Protein AF-0000000084918884 (afdb_homodimer)

pLDDT: mean 97.06, std 6.26, range [38.66, 98.94]

Structure (mmCIF, N/CA/C/O backbone):
data_AF-0000000084918884-model_v1
#
loop_
_entity.id
_entity.type
_entity.pdbx_description
1 polymer 'Carboxymuconolactone decarboxylase'
#
loop_
_atom_site.group_PDB
_atom_site.id
_atom_site.type_symbol
_atom_site.label_atom_id
_atom_site.label_alt_id
_atom_site.label_comp_id
_atom_site.label_asym_id
_atom_site.label_entity_id
_atom_site.label_seq_id
_atom_site.pdbx_PDB_ins_code
_atom_site.Cartn_x
_atom_site.Cartn_y
_atom_site.Cartn_z
_atom_site.occupancy
_atom_site.B_iso_or_equiv
_atom_site.auth_seq_id
_atom_site.auth_comp_id
_atom_site.auth_asym_id
_atom_site.auth_atom_id
_atom_site.pdbx_PDB_model_num
ATOM 1 N N . MET A 1 1 ? -25.844 -4.863 -2.672 1 38.66 1 MET A N 1
ATOM 2 C CA . MET A 1 1 ? -25.203 -4.273 -1.497 1 38.66 1 MET A CA 1
ATOM 3 C C . MET A 1 1 ? -23.875 -4.957 -1.188 1 38.66 1 MET A C 1
ATOM 5 O O . MET A 1 1 ? -23.859 -6.137 -0.834 1 38.66 1 MET A O 1
ATOM 9 N N . THR A 1 2 ? -22.828 -4.91 -1.996 1 52.25 2 THR A N 1
ATOM 10 C CA . THR A 1 2 ? -21.453 -5.402 -1.916 1 52.25 2 THR A CA 1
ATOM 11 C C . THR A 1 2 ? -20.812 -4.992 -0.597 1 52.25 2 THR A C 1
ATOM 13 O O . THR A 1 2 ? -19.594 -4.766 -0.537 1 52.25 2 THR A O 1
ATOM 16 N N . THR A 1 3 ? -21.609 -4.578 0.521 1 65.12 3 THR A N 1
ATOM 17 C CA . THR A 1 3 ? -21.031 -3.775 1.59 1 65.12 3 THR A CA 1
ATOM 18 C C . THR A 1 3 ? -20.188 -4.645 2.525 1 65.12 3 THR A C 1
ATOM 20 O O . THR A 1 3 ? -20.625 -5.727 2.93 1 65.12 3 THR A O 1
ATOM 23 N N . LEU A 1 4 ? -18.812 -4.496 2.4 1 89.88 4 LEU A N 1
ATOM 24 C CA . LEU A 1 4 ? -17.969 -5.035 3.463 1 89.88 4 LEU A CA 1
ATOM 25 C C . LEU A 1 4 ? -18.562 -4.719 4.836 1 89.88 4 LEU A C 1
ATOM 27 O O . LEU A 1 4 ? -19.016 -3.596 5.082 1 89.88 4 LEU A O 1
ATOM 31 N N . LYS A 1 5 ? -18.75 -5.746 5.617 1 93.31 5 LYS A N 1
ATOM 32 C CA . LYS A 1 5 ? -19.328 -5.598 6.949 1 93.31 5 LYS A CA 1
ATOM 33 C C . LYS A 1 5 ? -18.453 -4.723 7.84 1 93.31 5 LYS A C 1
ATOM 35 O O . LYS A 1 5 ? -17.219 -4.852 7.832 1 93.31 5 LYS A O 1
ATOM 40 N N . VAL A 1 6 ? -19.062 -3.836 8.586 1 96.31 6 VAL A N 1
ATOM 41 C CA . VAL A 1 6 ? -18.375 -3.1 9.641 1 96.31 6 VAL A CA 1
ATOM 42 C C . VAL A 1 6 ? -18.516 -3.834 10.969 1 96.31 6 VAL A C 1
ATOM 44 O O . VAL A 1 6 ? -19.562 -3.76 11.617 1 96.31 6 VAL A O 1
ATOM 47 N N . HIS A 1 7 ? -17.531 -4.426 11.461 1 97.38 7 HIS A N 1
ATOM 48 C CA . HIS A 1 7 ? -17.562 -5.25 12.664 1 97.38 7 HIS A CA 1
ATOM 49 C C . HIS A 1 7 ? -17.359 -4.406 13.922 1 97.38 7 HIS A C 1
ATOM 51 O O . HIS A 1 7 ? -16.734 -3.342 13.859 1 97.38 7 HIS A O 1
ATOM 57 N N . ASN A 1 8 ? -17.953 -4.855 14.969 1 96.81 8 ASN A N 1
ATOM 58 C CA . ASN A 1 8 ? -17.516 -4.523 16.312 1 96.81 8 ASN A CA 1
ATOM 59 C C . ASN A 1 8 ? -16.781 -5.691 16.969 1 96.81 8 ASN A C 1
ATOM 61 O O . ASN A 1 8 ? -16.5 -6.699 16.328 1 96.81 8 ASN A O 1
ATOM 65 N N . ILE A 1 9 ? -16.453 -5.527 18.266 1 97.56 9 ILE A N 1
ATOM 66 C CA . ILE A 1 9 ? -15.664 -6.547 18.938 1 97.56 9 ILE A CA 1
ATOM 67 C C . ILE A 1 9 ? -16.438 -7.859 18.984 1 97.56 9 ILE A C 1
ATOM 69 O O . ILE A 1 9 ? -15.867 -8.938 18.781 1 97.56 9 ILE A O 1
ATOM 73 N N . GLU A 1 10 ? -17.719 -7.859 19.172 1 97.38 10 GLU A N 1
ATOM 74 C CA . GLU A 1 10 ? -18.547 -9.047 19.312 1 97.38 10 GLU A CA 1
ATOM 75 C C . GLU A 1 10 ? -18.703 -9.773 17.969 1 97.38 10 GLU A C 1
ATOM 77 O O . GLU A 1 10 ? -18.703 -11.008 17.922 1 97.38 10 GLU A O 1
ATOM 82 N N . SER A 1 11 ? -18.75 -9.039 16.906 1 97.38 11 SER A N 1
ATOM 83 C CA . SER A 1 11 ? -19.062 -9.625 15.609 1 97.38 11 SER A CA 1
ATOM 84 C C . SER A 1 11 ? -17.797 -9.977 14.844 1 97.38 11 SER A C 1
ATOM 86 O O . SER A 1 11 ? -17.844 -10.703 13.852 1 97.38 11 SER A O 1
ATOM 88 N N . ALA A 1 12 ? -16.656 -9.438 15.289 1 97.62 12 ALA A N 1
ATOM 89 C CA . ALA A 1 12 ? -15.398 -9.641 14.562 1 97.62 12 ALA A CA 1
ATOM 90 C C . ALA A 1 12 ? -14.914 -11.078 14.703 1 97.62 12 ALA A C 1
ATOM 92 O O . ALA A 1 12 ? -15.188 -11.742 15.711 1 97.62 12 ALA A O 1
ATOM 93 N N . PRO A 1 13 ? -14.234 -11.609 13.672 1 97.31 13 PRO A N 1
ATOM 94 C CA . PRO A 1 13 ? -13.539 -12.891 13.852 1 97.31 13 PRO A CA 1
ATOM 95 C C . PRO A 1 13 ? -12.617 -12.891 15.07 1 97.31 13 PRO A C 1
ATOM 97 O O . PRO A 1 13 ? -12.039 -11.859 15.414 1 97.31 13 PRO A O 1
ATOM 100 N N . GLU A 1 14 ? -12.414 -14.031 15.641 1 98.06 14 GLU A N 1
ATOM 101 C CA . GLU A 1 14 ? -11.68 -14.188 16.891 1 98.06 14 GLU A CA 1
ATOM 102 C C . GLU A 1 14 ? -10.289 -13.57 16.797 1 98.06 14 GLU A C 1
ATOM 104 O O . GLU A 1 14 ? -9.844 -12.883 17.719 1 98.06 14 GLU A O 1
ATOM 109 N N . ALA A 1 15 ? -9.633 -13.742 15.711 1 98.12 15 ALA A N 1
ATOM 110 C CA . ALA A 1 15 ? -8.25 -13.305 15.562 1 98.12 15 ALA A CA 1
ATOM 111 C C . ALA A 1 15 ? -8.164 -11.789 15.414 1 98.12 15 ALA A C 1
ATOM 113 O O . ALA A 1 15 ? -7.098 -11.203 15.617 1 98.12 15 ALA A O 1
ATOM 114 N N . ALA A 1 16 ? -9.258 -11.109 15.078 1 98.31 16 ALA A N 1
ATOM 115 C CA . ALA A 1 16 ? -9.273 -9.664 14.891 1 98.31 16 ALA A CA 1
ATOM 116 C C . ALA A 1 16 ? -9.617 -8.945 16.188 1 98.31 16 ALA A C 1
ATOM 118 O O . ALA A 1 16 ? -9.414 -7.734 16.312 1 98.31 16 ALA A O 1
ATOM 119 N N . LYS A 1 17 ? -10.203 -9.664 17.141 1 98.5 17 LYS A N 1
ATOM 120 C CA . LYS A 1 17 ? -10.742 -9.047 18.344 1 98.5 17 LYS A CA 1
ATOM 121 C C . LYS A 1 17 ? -9.664 -8.305 19.109 1 98.5 17 LYS A C 1
ATOM 123 O O . LYS A 1 17 ? -9.852 -7.145 19.5 1 98.5 17 LYS A O 1
ATOM 128 N N . PRO A 1 18 ? -8.453 -8.938 19.359 1 98.69 18 PRO A N 1
ATOM 129 C CA . PRO A 1 18 ? -7.422 -8.188 20.094 1 98.69 18 PRO A CA 1
ATOM 130 C C . PRO A 1 18 ? -6.984 -6.93 19.344 1 98.69 18 PRO A C 1
ATOM 132 O O . PRO A 1 18 ? -6.625 -5.934 19.984 1 98.69 18 PRO A O 1
ATOM 135 N N . LEU A 1 19 ? -7.02 -6.984 18.031 1 98.69 19 LEU A N 1
ATOM 136 C CA . LEU A 1 19 ? -6.641 -5.828 17.219 1 98.69 19 LEU A CA 1
ATOM 137 C C . LEU A 1 19 ? -7.676 -4.711 17.359 1 98.69 19 LEU A C 1
ATOM 139 O O . LEU A 1 19 ? -7.316 -3.533 17.438 1 98.69 19 LEU A O 1
ATOM 143 N N . LEU A 1 20 ? -8.961 -5.078 17.328 1 98.62 20 LEU A N 1
ATOM 144 C CA . LEU A 1 20 ? -10.016 -4.09 17.531 1 98.62 20 LEU A CA 1
ATOM 145 C C . LEU A 1 20 ? -9.961 -3.514 18.953 1 98.62 20 LEU A C 1
ATOM 147 O O . LEU A 1 20 ? -10.242 -2.33 19.156 1 98.62 20 LEU A O 1
ATOM 151 N N . GLU A 1 21 ? -9.617 -4.352 19.938 1 98.56 21 GLU A N 1
ATOM 152 C CA . GLU A 1 21 ? -9.453 -3.865 21.312 1 98.56 21 GLU A CA 1
ATOM 153 C C . GLU A 1 21 ? -8.328 -2.838 21.391 1 98.56 21 GLU A C 1
ATOM 155 O O . GLU A 1 21 ? -8.453 -1.838 22.109 1 98.56 21 GLU A O 1
ATOM 160 N N . LYS A 1 22 ? -7.262 -3.141 20.688 1 98.06 22 LYS A N 1
ATOM 161 C CA . LYS A 1 22 ? -6.164 -2.182 20.609 1 98.06 22 LYS A CA 1
ATOM 162 C C . LYS A 1 22 ? -6.641 -0.854 20.031 1 98.06 22 LYS A C 1
ATOM 164 O O . LYS A 1 22 ? -6.254 0.215 20.5 1 98.06 22 LYS A O 1
ATOM 169 N N . SER A 1 23 ? -7.461 -0.921 18.984 1 97.5 23 SER A N 1
ATOM 170 C CA . SER A 1 23 ? -8.023 0.275 18.359 1 97.5 23 SER A CA 1
ATOM 171 C C . SER A 1 23 ? -8.875 1.062 19.344 1 97.5 23 SER A C 1
ATOM 173 O O . SER A 1 23 ? -8.75 2.287 19.438 1 97.5 23 SER A O 1
ATOM 175 N N . LYS A 1 24 ? -9.758 0.347 20.031 1 97.56 24 LYS A N 1
ATOM 176 C CA . LYS A 1 24 ? -10.641 0.982 21.016 1 97.56 24 LYS A CA 1
ATOM 177 C C . LYS A 1 24 ? -9.844 1.676 22.109 1 97.56 24 LYS A C 1
ATOM 179 O O . LYS A 1 24 ? -10.18 2.787 22.516 1 97.56 24 LYS A O 1
ATOM 184 N N . LYS A 1 25 ? -8.805 1.058 22.609 1 97.44 25 LYS A N 1
ATOM 185 C CA . LYS A 1 25 ? -7.953 1.624 23.641 1 97.44 25 LYS A CA 1
ATOM 186 C C . LYS A 1 25 ? -7.227 2.871 23.141 1 97.44 25 LYS A C 1
ATOM 188 O O . LYS A 1 25 ? -7.098 3.855 23.875 1 97.44 25 LYS A O 1
ATOM 193 N N . ALA A 1 26 ? -6.801 2.848 21.906 1 95 26 ALA A N 1
ATOM 194 C CA . ALA A 1 26 ? -5.984 3.922 21.344 1 95 26 ALA A CA 1
ATOM 195 C C . ALA A 1 26 ? -6.84 5.137 21 1 95 26 ALA A C 1
ATOM 197 O O . ALA A 1 26 ? -6.398 6.277 21.141 1 95 26 ALA A O 1
ATOM 198 N N . TYR A 1 27 ? -8.07 4.895 20.562 1 94.69 27 TYR A N 1
ATOM 199 C CA . TYR A 1 27 ? -8.828 5.992 19.969 1 94.69 27 TYR A CA 1
ATOM 200 C C . TYR A 1 27 ? -10.094 6.273 20.766 1 94.69 27 TYR A C 1
ATOM 202 O O . TYR A 1 27 ? -10.812 7.234 20.484 1 94.69 27 TYR A O 1
ATOM 210 N N . GLY A 1 28 ? -10.414 5.449 21.719 1 94.62 28 GLY A N 1
ATOM 211 C CA . GLY A 1 28 ? -11.625 5.586 22.516 1 94.62 28 GLY A CA 1
ATOM 212 C C . GLY A 1 28 ? -12.844 4.984 21.844 1 94.62 28 GLY A C 1
ATOM 213 O O . GLY A 1 28 ? -13.93 4.949 22.438 1 94.62 28 GLY A O 1
ATOM 214 N N . MET A 1 29 ? -12.695 4.582 20.625 1 95.56 29 MET A N 1
ATOM 215 C CA . MET A 1 29 ? -13.711 3.916 19.812 1 95.56 29 MET A CA 1
ATOM 216 C C . MET A 1 29 ? -13.07 3.072 18.719 1 95.56 29 MET A C 1
ATOM 218 O O . MET A 1 29 ? -11.867 3.164 18.484 1 95.56 29 MET A O 1
ATOM 222 N N . ILE A 1 30 ? -13.836 2.199 18.109 1 97.69 30 ILE A N 1
ATOM 223 C CA . ILE A 1 30 ? -13.367 1.471 16.938 1 97.69 30 ILE A CA 1
ATOM 224 C C . ILE A 1 30 ? -13.695 2.266 15.672 1 97.69 30 ILE A C 1
ATOM 226 O O . ILE A 1 30 ? -14.859 2.387 15.289 1 97.69 30 ILE A O 1
ATOM 230 N N . PRO A 1 31 ? -12.672 2.814 15.047 1 98.31 31 PRO A N 1
ATOM 231 C CA . PRO A 1 31 ? -12.953 3.477 13.773 1 98.31 31 PRO A CA 1
ATOM 232 C C . PRO A 1 31 ? -13.688 2.57 12.789 1 98.31 31 PRO A C 1
ATOM 234 O O . PRO A 1 31 ? -13.391 1.376 12.703 1 98.31 31 PRO A O 1
ATOM 237 N N . GLY A 1 32 ? -14.641 3.131 12.062 1 97.94 32 GLY A N 1
ATOM 238 C CA . GLY A 1 32 ? -15.383 2.365 11.078 1 97.94 32 GLY A CA 1
ATOM 239 C C . GLY A 1 32 ? -14.492 1.568 10.141 1 97.94 32 GLY A C 1
ATOM 240 O O . GLY A 1 32 ? -14.766 0.398 9.867 1 97.94 32 GLY A O 1
ATOM 241 N N . LEU A 1 33 ? -13.406 2.193 9.672 1 98.44 33 LEU A N 1
ATOM 242 C CA . LEU A 1 33 ? -12.453 1.523 8.789 1 98.44 33 LEU A CA 1
ATOM 243 C C . LEU A 1 33 ? -11.891 0.269 9.453 1 98.44 33 LEU A C 1
ATOM 245 O O . LEU A 1 33 ? -11.789 -0.782 8.812 1 98.44 33 LEU A O 1
ATOM 249 N N . HIS A 1 34 ? -11.477 0.377 10.727 1 98.75 34 HIS A N 1
ATOM 250 C CA . HIS A 1 34 ? -10.938 -0.783 11.43 1 98.75 34 HIS A CA 1
ATOM 251 C C . HIS A 1 34 ? -11.977 -1.896 11.531 1 98.75 34 HIS A C 1
ATOM 253 O O . HIS A 1 34 ? -11.633 -3.078 11.43 1 98.75 34 HIS A O 1
ATOM 259 N N . GLY A 1 35 ? -13.219 -1.503 11.758 1 98.44 35 GLY A N 1
ATOM 260 C CA . GLY A 1 35 ? -14.297 -2.482 11.75 1 98.44 35 GLY A CA 1
ATOM 261 C C . GLY A 1 35 ? -14.422 -3.225 10.438 1 98.44 35 GLY A C 1
ATOM 262 O O . GLY A 1 35 ? -14.648 -4.438 10.422 1 98.44 35 GLY A O 1
ATOM 263 N N . VAL A 1 36 ? -14.289 -2.484 9.312 1 98.38 36 VAL A N 1
ATOM 264 C CA . VAL A 1 36 ? -14.367 -3.105 7.992 1 98.38 36 VAL A CA 1
ATOM 265 C C . VAL A 1 36 ? -13.18 -4.043 7.793 1 98.38 36 VAL A C 1
ATOM 267 O O . VAL A 1 36 ? -13.352 -5.188 7.363 1 98.38 36 VAL A O 1
ATOM 270 N N . LEU A 1 37 ? -11.977 -3.609 8.133 1 98.69 37 LEU A N 1
ATOM 271 C CA . LEU A 1 37 ? -10.75 -4.379 7.926 1 98.69 37 LEU A CA 1
ATOM 272 C C . LEU A 1 37 ? -10.75 -5.645 8.781 1 98.69 37 LEU A C 1
ATOM 274 O O . LEU A 1 37 ? -10.102 -6.629 8.43 1 98.69 37 LEU A O 1
ATOM 278 N N . ALA A 1 38 ? -11.523 -5.668 9.828 1 98.44 38 ALA A N 1
ATOM 279 C CA . ALA A 1 38 ? -11.516 -6.754 10.805 1 98.44 38 ALA A CA 1
ATOM 280 C C . ALA A 1 38 ? -11.977 -8.062 10.172 1 98.44 38 ALA A C 1
ATOM 282 O O . ALA A 1 38 ? -11.742 -9.141 10.727 1 98.44 38 ALA A O 1
ATOM 283 N N . SER A 1 39 ? -12.672 -7.965 9.008 1 97.62 39 SER A N 1
ATOM 284 C CA . SER A 1 39 ? -13.078 -9.188 8.32 1 97.62 39 SER A CA 1
ATOM 285 C C . SER A 1 39 ? -11.867 -10.031 7.938 1 97.62 39 SER A C 1
ATOM 287 O O . SER A 1 39 ? -11.992 -11.234 7.711 1 97.62 39 SER A O 1
ATOM 289 N N . SER A 1 40 ? -10.703 -9.414 7.805 1 98.19 40 SER A N 1
ATOM 290 C CA . SER A 1 40 ? -9.398 -10.062 7.641 1 98.19 40 SER A CA 1
ATOM 291 C C . SER A 1 40 ? -8.406 -9.57 8.688 1 98.19 40 SER A C 1
ATOM 293 O O . SER A 1 40 ? -7.875 -8.461 8.57 1 98.19 40 SER A O 1
ATOM 295 N N . PRO A 1 41 ? -8.133 -10.422 9.703 1 98.5 41 PRO A N 1
ATOM 296 C CA . PRO A 1 41 ? -7.191 -9.977 10.734 1 98.5 41 PRO A CA 1
ATOM 297 C C . PRO A 1 41 ? -5.84 -9.555 10.164 1 98.5 41 PRO A C 1
ATOM 299 O O . PRO A 1 41 ? -5.184 -8.664 10.703 1 98.5 41 PRO A O 1
ATOM 302 N N . GLN A 1 42 ? -5.441 -10.195 9.055 1 98.81 42 GLN A N 1
ATOM 303 C CA . GLN A 1 42 ? -4.141 -9.922 8.453 1 98.81 42 GLN A CA 1
ATOM 304 C C . GLN A 1 42 ? -4.062 -8.484 7.945 1 98.81 42 GLN A C 1
ATOM 306 O O . GLN A 1 42 ? -3.084 -7.781 8.211 1 98.81 42 GLN A O 1
ATOM 311 N N . ILE A 1 43 ? -5.098 -7.977 7.27 1 98.88 43 ILE A N 1
ATOM 312 C CA . ILE A 1 43 ? -5.012 -6.637 6.699 1 98.88 43 ILE A CA 1
ATOM 313 C C . ILE A 1 43 ? -5.223 -5.594 7.797 1 98.88 43 ILE A C 1
ATOM 315 O O . ILE A 1 43 ? -4.633 -4.512 7.758 1 98.88 43 ILE A O 1
ATOM 319 N N . LEU A 1 44 ? -6.059 -5.914 8.828 1 98.88 44 LEU A N 1
ATOM 320 C CA . LEU A 1 44 ? -6.176 -4.996 9.961 1 98.88 44 LEU A CA 1
ATOM 321 C C . LEU A 1 44 ? -4.832 -4.812 10.656 1 98.88 44 LEU A C 1
ATOM 323 O O . LEU A 1 44 ? -4.426 -3.686 10.945 1 98.88 44 LEU A O 1
ATOM 327 N N . GLU A 1 45 ? -4.133 -5.906 10.898 1 98.88 45 GLU A N 1
ATOM 328 C CA . GLU A 1 45 ? -2.803 -5.832 11.492 1 98.88 45 GLU A CA 1
ATOM 329 C C . GLU A 1 45 ? -1.837 -5.062 10.602 1 98.88 45 GLU A C 1
ATOM 331 O O . GLU A 1 45 ? -1.044 -4.25 11.086 1 98.88 45 GLU A O 1
ATOM 336 N N . ALA A 1 46 ? -1.894 -5.32 9.312 1 98.94 46 ALA A N 1
ATOM 337 C CA . ALA A 1 46 ? -1.052 -4.613 8.352 1 98.94 46 ALA A CA 1
ATOM 338 C C . ALA A 1 46 ? -1.269 -3.105 8.445 1 98.94 46 ALA A C 1
ATOM 340 O O . ALA A 1 46 ? -0.308 -2.336 8.523 1 98.94 46 ALA A O 1
ATOM 341 N N . TYR A 1 47 ? -2.543 -2.703 8.453 1 98.94 47 TYR A N 1
ATOM 342 C CA . TYR A 1 47 ? -2.871 -1.281 8.469 1 98.94 47 TYR A CA 1
ATOM 343 C C . TYR A 1 47 ? -2.34 -0.612 9.734 1 98.94 47 TYR A C 1
ATOM 345 O O . TYR A 1 47 ? -1.76 0.473 9.672 1 98.94 47 TYR A O 1
ATOM 353 N N . GLN A 1 48 ? -2.553 -1.269 10.82 1 98.81 48 GLN A N 1
ATOM 354 C CA . GLN A 1 48 ? -2.113 -0.72 12.102 1 98.81 48 GLN A CA 1
ATOM 355 C C . GLN A 1 48 ? -0.591 -0.648 12.172 1 98.81 48 GLN A C 1
ATOM 357 O O . GLN A 1 48 ? -0.033 0.339 12.656 1 98.81 48 GLN A O 1
ATOM 362 N N . THR A 1 49 ? 0.078 -1.663 11.672 1 98.88 49 THR A N 1
ATOM 363 C CA . THR A 1 49 ? 1.536 -1.684 11.648 1 98.88 49 THR A CA 1
ATOM 364 C C . THR A 1 49 ? 2.078 -0.567 10.758 1 98.88 49 THR A C 1
ATOM 366 O O . THR A 1 49 ? 2.998 0.154 11.148 1 98.88 49 THR A O 1
ATOM 369 N N . LEU A 1 50 ? 1.502 -0.42 9.586 1 98.94 50 LEU A N 1
ATOM 370 C CA . LEU A 1 50 ? 1.951 0.617 8.664 1 98.94 50 LEU A CA 1
ATOM 371 C C . LEU A 1 50 ? 1.733 2.006 9.258 1 98.94 50 LEU A C 1
ATOM 373 O O . LEU A 1 50 ? 2.553 2.904 9.062 1 98.94 50 LEU A O 1
ATOM 377 N N . HIS A 1 51 ? 0.589 2.195 9.961 1 98.75 51 HIS A N 1
ATOM 378 C CA . HIS A 1 51 ? 0.334 3.471 10.617 1 98.75 51 HIS A CA 1
ATOM 379 C C . HIS A 1 51 ? 1.432 3.799 11.625 1 98.75 51 HIS A C 1
ATOM 381 O O . HIS A 1 51 ? 1.959 4.914 11.633 1 98.75 51 HIS A O 1
ATOM 387 N N . GLU A 1 52 ? 1.752 2.822 12.453 1 98.62 52 GLU A N 1
ATOM 388 C CA . GLU A 1 52 ? 2.789 3.002 13.461 1 98.62 52 GLU A CA 1
ATOM 389 C C . GLU A 1 52 ? 4.137 3.322 12.82 1 98.62 52 GLU A C 1
ATOM 391 O O . GLU A 1 52 ? 4.812 4.27 13.227 1 98.62 52 GLU A O 1
ATOM 396 N N . LEU A 1 53 ? 4.555 2.611 11.828 1 98.88 53 LEU A N 1
ATOM 397 C CA . LEU A 1 53 ? 5.848 2.785 11.18 1 98.88 53 LEU A CA 1
ATOM 398 C C . LEU A 1 53 ? 5.922 4.133 10.469 1 98.88 53 LEU A C 1
ATOM 400 O O . LEU A 1 53 ? 6.965 4.797 10.492 1 98.88 53 LEU A O 1
ATOM 404 N N . PHE A 1 54 ? 4.832 4.539 9.844 1 98.94 54 PHE A N 1
ATOM 405 C CA . PHE A 1 54 ? 4.848 5.812 9.133 1 98.94 54 PHE A CA 1
ATOM 406 C C . PHE A 1 54 ? 5 6.977 10.109 1 98.94 54 PHE A C 1
ATOM 408 O O . PHE A 1 54 ? 5.727 7.934 9.836 1 98.94 54 PHE A O 1
ATOM 415 N N . THR A 1 55 ? 4.332 6.895 11.258 1 98.62 55 THR A N 1
ATOM 416 C CA . THR A 1 55 ? 4.402 7.973 12.234 1 98.62 55 THR A CA 1
ATOM 417 C C . THR A 1 55 ? 5.773 8.016 12.906 1 98.62 55 THR A C 1
ATOM 419 O O . THR A 1 55 ? 6.105 8.977 13.594 1 98.62 55 THR A O 1
ATOM 422 N N . GLN A 1 56 ? 6.59 6.965 12.664 1 98.44 56 GLN A N 1
ATOM 423 C CA . GLN A 1 56 ? 7.934 6.887 13.234 1 98.44 56 GLN A CA 1
ATOM 424 C C . GLN A 1 56 ? 8.992 7.262 12.203 1 98.44 56 GLN A C 1
ATOM 426 O O . GLN A 1 56 ? 10.188 7.16 12.461 1 98.44 56 GLN A O 1
ATOM 431 N N . THR A 1 57 ? 8.539 7.68 11.031 1 98.44 57 THR A N 1
ATOM 432 C CA . THR A 1 57 ? 9.477 8.109 9.992 1 98.44 57 THR A CA 1
ATOM 433 C C . THR A 1 57 ? 10.102 9.453 10.352 1 98.44 57 THR A C 1
ATOM 435 O O . THR A 1 57 ? 9.875 9.977 11.445 1 98.44 57 THR A O 1
ATOM 438 N N . SER A 1 58 ? 10.891 9.992 9.367 1 97.94 58 SER A N 1
ATOM 439 C CA . SER A 1 58 ? 11.617 11.234 9.586 1 97.94 58 SER A CA 1
ATOM 440 C C . SER A 1 58 ? 10.711 12.453 9.398 1 97.94 58 SER A C 1
ATOM 442 O O . SER A 1 58 ? 11.148 13.594 9.57 1 97.94 58 SER A O 1
ATOM 444 N N . PHE A 1 59 ? 9.438 12.281 9.031 1 98.69 59 PHE A N 1
ATOM 445 C CA . PHE A 1 59 ? 8.508 13.375 8.766 1 98.69 59 PHE A CA 1
ATOM 446 C C . PHE A 1 59 ? 7.984 13.969 10.07 1 98.69 59 PHE A C 1
ATOM 448 O O . PHE A 1 59 ? 7.703 13.234 11.023 1 98.69 59 PHE A O 1
ATOM 455 N N . ASN A 1 60 ? 7.938 15.305 10.141 1 98.5 60 ASN A N 1
ATOM 456 C CA . ASN A 1 60 ? 7.234 15.945 11.25 1 98.5 60 ASN A CA 1
ATOM 457 C C . ASN A 1 60 ? 5.723 15.945 11.023 1 98.5 60 ASN A C 1
ATOM 459 O O . ASN A 1 60 ? 5.242 15.461 10 1 98.5 60 ASN A O 1
ATOM 463 N N . GLU A 1 61 ? 4.957 16.5 11.953 1 98.5 61 GLU A N 1
ATOM 464 C CA . GLU A 1 61 ? 3.498 16.406 11.93 1 98.5 61 GLU A CA 1
ATOM 465 C C . GLU A 1 61 ? 2.928 17.047 10.664 1 98.5 61 GLU A C 1
ATOM 467 O O . GLU A 1 61 ? 1.985 16.531 10.07 1 98.5 61 GLU A O 1
ATOM 472 N N . ALA A 1 62 ? 3.424 18.203 10.305 1 98.81 62 ALA A N 1
ATOM 473 C CA . ALA A 1 62 ? 2.949 18.859 9.086 1 98.81 62 ALA A CA 1
ATOM 474 C C . ALA A 1 62 ? 3.248 18.016 7.852 1 98.81 62 ALA A C 1
ATOM 476 O O . ALA A 1 62 ? 2.402 17.875 6.965 1 98.81 62 ALA A O 1
ATOM 477 N N . GLU A 1 63 ? 4.438 17.422 7.773 1 98.94 63 GLU A N 1
ATOM 478 C CA . GLU A 1 63 ? 4.852 16.609 6.633 1 98.94 63 GLU A CA 1
ATOM 479 C C . GLU A 1 63 ? 4.051 15.312 6.555 1 98.94 63 GLU A C 1
ATOM 481 O O . GLU A 1 63 ? 3.65 14.883 5.469 1 98.94 63 GLU A O 1
ATOM 486 N N . LEU A 1 64 ? 3.816 14.688 7.758 1 98.94 64 LEU A N 1
ATOM 487 C CA . LEU A 1 64 ? 2.926 13.531 7.793 1 98.94 64 LEU A CA 1
ATOM 488 C C . LEU A 1 64 ? 1.566 13.875 7.195 1 98.94 64 LEU A C 1
ATOM 490 O O . LEU A 1 64 ? 1.04 13.125 6.367 1 98.94 64 LEU A O 1
ATOM 494 N N . THR A 1 65 ? 1.019 15 7.602 1 98.94 65 THR A N 1
ATOM 495 C CA . THR A 1 65 ? -0.292 15.453 7.152 1 98.94 65 THR A CA 1
ATOM 496 C C . THR A 1 65 ? -0.292 15.695 5.645 1 98.94 65 THR A C 1
ATOM 498 O O . THR A 1 65 ? -1.24 15.32 4.949 1 98.94 65 THR A O 1
ATOM 501 N N . VAL A 1 66 ? 0.812 16.297 5.105 1 98.94 66 VAL A N 1
ATOM 502 C CA . VAL A 1 66 ? 0.901 16.578 3.678 1 98.94 66 VAL A CA 1
ATOM 503 C C . VAL A 1 66 ? 0.873 15.273 2.885 1 98.94 66 VAL A C 1
ATOM 505 O O . VAL A 1 66 ? 0.134 15.148 1.905 1 98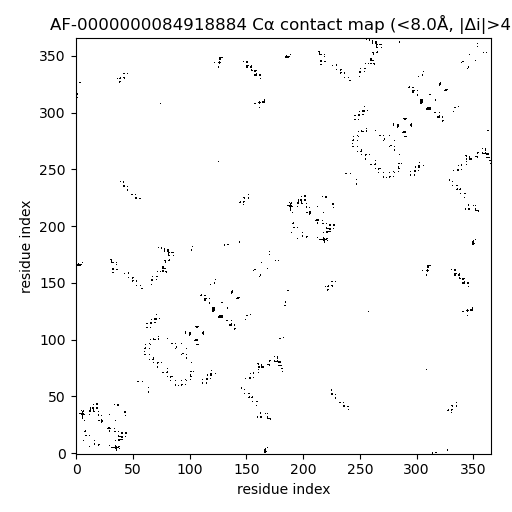.94 66 VAL A O 1
ATOM 508 N N . VAL A 1 67 ? 1.595 14.242 3.309 1 98.94 67 VAL A N 1
ATOM 509 C CA . VAL A 1 67 ? 1.647 12.977 2.582 1 98.94 67 VAL A CA 1
ATOM 510 C C . VAL A 1 67 ? 0.294 12.273 2.67 1 98.94 67 VAL A C 1
ATOM 512 O O . VAL A 1 67 ? -0.296 11.922 1.646 1 98.94 67 VAL A O 1
ATOM 515 N N . TRP A 1 68 ? -0.278 12.133 3.896 1 98.94 68 TRP A N 1
ATOM 516 C CA . TRP A 1 68 ? -1.556 11.461 4.094 1 98.94 68 TRP A CA 1
ATOM 517 C C . TRP A 1 68 ? -2.654 12.117 3.27 1 98.94 68 TRP A C 1
ATOM 519 O O . TRP A 1 68 ? -3.332 11.461 2.48 1 98.94 68 TRP A O 1
ATOM 529 N N . GLN A 1 69 ? -2.773 13.422 3.41 1 98.94 69 GLN A N 1
ATOM 530 C CA . GLN A 1 69 ? -3.941 14.109 2.871 1 98.94 69 GLN A CA 1
ATOM 531 C C . GLN A 1 69 ? -3.822 14.289 1.36 1 98.94 69 GLN A C 1
ATOM 533 O O . GLN A 1 69 ? -4.828 14.281 0.646 1 98.94 69 GLN A O 1
ATOM 538 N N . ALA A 1 70 ? -2.549 14.508 0.833 1 98.94 70 ALA A N 1
ATOM 539 C CA . ALA A 1 70 ? -2.383 14.547 -0.617 1 98.94 70 ALA A CA 1
ATOM 540 C C . ALA A 1 70 ? -2.877 13.258 -1.262 1 98.94 70 ALA A C 1
ATOM 542 O O . ALA A 1 70 ? -3.551 13.289 -2.295 1 98.94 70 ALA A O 1
ATOM 543 N N . ILE A 1 71 ? -2.578 12.133 -0.617 1 98.94 71 ILE A N 1
ATOM 544 C CA . ILE A 1 71 ? -2.969 10.836 -1.148 1 98.94 71 ILE A CA 1
ATOM 545 C C . ILE A 1 71 ? -4.477 10.648 -0.998 1 98.94 71 ILE A C 1
ATOM 547 O O . ILE A 1 71 ? -5.156 10.242 -1.944 1 98.94 71 ILE A O 1
ATOM 551 N N . ASN A 1 72 ? -5.023 10.922 0.242 1 98.88 72 ASN A N 1
ATOM 552 C CA . ASN A 1 72 ? -6.457 10.773 0.485 1 98.88 72 ASN A CA 1
ATOM 553 C C . ASN A 1 72 ? -7.281 11.57 -0.521 1 98.88 72 ASN A C 1
ATOM 555 O O . ASN A 1 72 ? -8.273 11.07 -1.053 1 98.88 72 ASN A O 1
ATOM 559 N N . VAL A 1 73 ? -6.867 12.836 -0.765 1 98.81 73 VAL A N 1
ATOM 560 C CA . VAL A 1 73 ? -7.594 13.734 -1.657 1 98.81 73 VAL A CA 1
ATOM 561 C C . VAL A 1 73 ? -7.473 13.234 -3.098 1 98.81 73 VAL A C 1
ATOM 563 O O . VAL A 1 73 ? -8.461 13.195 -3.83 1 98.81 73 VAL A O 1
ATOM 566 N N . GLU A 1 74 ? -6.234 12.812 -3.496 1 98.62 74 GLU A N 1
ATOM 567 C CA . GLU A 1 74 ? -6.043 12.305 -4.848 1 98.62 74 GLU A CA 1
ATOM 568 C C . GLU A 1 74 ? -6.906 11.062 -5.094 1 98.62 74 GLU A C 1
ATOM 570 O O . GLU A 1 74 ? -7.465 10.898 -6.18 1 98.62 74 GLU A O 1
ATOM 575 N N . HIS A 1 75 ? -7.074 10.195 -4.082 1 98.56 75 HIS A N 1
ATOM 576 C CA . HIS A 1 75 ? -7.887 8.992 -4.172 1 98.56 75 HIS A CA 1
ATOM 577 C C . HIS A 1 75 ? -9.367 9.305 -3.973 1 98.56 75 HIS A C 1
ATOM 579 O O . HIS A 1 75 ? -10.219 8.422 -4.105 1 98.56 75 HIS A O 1
ATOM 585 N N . ALA A 1 76 ? -9.711 10.547 -3.602 1 98.25 76 ALA A N 1
ATOM 586 C CA . ALA A 1 76 ? -11.078 10.984 -3.338 1 98.25 76 ALA A CA 1
ATOM 587 C C . ALA A 1 76 ? -11.734 10.125 -2.256 1 98.25 76 ALA A C 1
ATOM 589 O O . ALA A 1 76 ? -12.883 9.711 -2.395 1 98.25 76 ALA A O 1
ATOM 590 N N . CYS A 1 77 ? -11.008 9.875 -1.251 1 98.38 77 CYS A N 1
ATOM 591 C CA . CYS A 1 77 ? -11.539 9.023 -0.194 1 98.38 77 CYS A CA 1
ATOM 592 C C . CYS A 1 77 ? -12.477 9.812 0.718 1 98.38 77 CYS A C 1
ATOM 594 O O . CYS A 1 77 ? -12.023 10.594 1.554 1 98.38 77 CYS A O 1
ATOM 596 N N . HIS A 1 78 ? -13.711 9.555 0.696 1 97.94 78 HIS A N 1
ATOM 597 C CA . HIS A 1 78 ? -14.742 10.289 1.418 1 97.94 78 HIS A CA 1
ATOM 598 C C . HIS A 1 78 ? -14.609 10.078 2.924 1 97.94 78 HIS A C 1
ATOM 600 O O . HIS A 1 78 ? -15.039 10.93 3.709 1 97.94 78 HIS A O 1
ATOM 606 N N . TYR A 1 79 ? -14.047 9.008 3.342 1 98.19 79 TYR A N 1
ATOM 607 C CA . TYR A 1 79 ? -13.875 8.664 4.75 1 98.19 79 TYR A CA 1
ATOM 608 C C . TYR A 1 79 ? -12.578 9.25 5.301 1 98.19 79 TYR A C 1
ATOM 610 O O . TYR A 1 79 ? -12.57 9.828 6.391 1 98.19 79 TYR A O 1
ATOM 618 N N . CYS A 1 80 ? -11.5 9.117 4.566 1 98.81 80 CYS A N 1
ATOM 619 C CA . CYS A 1 80 ? -10.164 9.398 5.086 1 98.81 80 CYS A CA 1
ATOM 620 C C . CYS A 1 80 ? -9.898 10.898 5.094 1 98.81 80 CYS A C 1
ATOM 622 O O . CYS A 1 80 ? -9.18 11.398 5.965 1 98.81 80 CYS A O 1
ATOM 624 N N . VAL A 1 81 ? -10.453 11.68 4.07 1 98.81 81 VAL A N 1
ATOM 625 C CA . VAL A 1 81 ? -10.188 13.117 4.039 1 98.81 81 VAL A CA 1
ATOM 626 C C . VAL A 1 81 ? -10.727 13.773 5.309 1 98.81 81 VAL A C 1
ATOM 628 O O . VAL A 1 81 ? -9.984 14.445 6.023 1 98.81 81 VAL A O 1
ATOM 631 N N . PRO A 1 82 ? -11.977 13.5 5.711 1 98.75 82 PRO A N 1
ATOM 632 C CA . PRO A 1 82 ? -12.461 14.078 6.969 1 98.75 82 PRO A CA 1
ATOM 633 C C . PRO A 1 82 ? -11.711 13.547 8.188 1 98.75 82 PRO A C 1
ATOM 635 O O . PRO A 1 82 ? -11.383 14.312 9.094 1 98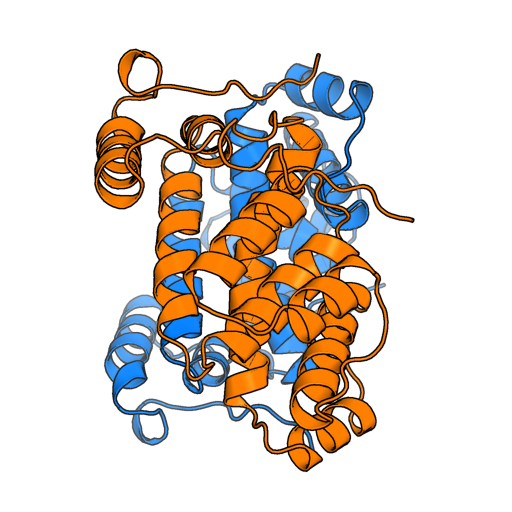.75 82 PRO A O 1
ATOM 638 N N . ALA A 1 83 ? -11.461 12.258 8.258 1 98.38 83 ALA A N 1
ATOM 639 C CA . ALA A 1 83 ? -10.758 11.664 9.398 1 98.38 83 ALA A CA 1
ATOM 640 C C . ALA A 1 83 ? -9.383 12.289 9.578 1 98.38 83 ALA A C 1
ATOM 642 O O . ALA A 1 83 ? -9 12.664 10.695 1 98.38 83 ALA A O 1
ATOM 643 N N . HIS A 1 84 ? -8.625 12.492 8.484 1 98.69 84 HIS A N 1
ATOM 644 C CA . HIS A 1 84 ? -7.27 13.023 8.57 1 98.69 84 HIS A CA 1
ATOM 645 C C . HIS A 1 84 ? -7.277 14.539 8.719 1 98.69 84 HIS A C 1
ATOM 647 O O . HIS A 1 84 ? -6.246 15.141 9.023 1 98.69 84 HIS A O 1
ATOM 653 N N . THR A 1 85 ? -8.406 15.18 8.344 1 98.75 85 THR A N 1
ATOM 654 C CA . THR A 1 85 ? -8.57 16.578 8.742 1 98.75 85 THR A CA 1
ATOM 655 C C . THR A 1 85 ? -8.609 16.703 10.266 1 98.75 85 THR A C 1
ATOM 657 O O . THR A 1 85 ? -7.906 17.531 10.836 1 98.75 85 THR A O 1
ATOM 660 N N . GLY A 1 86 ? -9.453 15.844 10.93 1 98.12 86 GLY A N 1
ATOM 661 C CA . GLY A 1 86 ? -9.5 15.82 12.383 1 98.12 86 GLY A CA 1
ATOM 662 C C . GLY A 1 86 ? -8.164 15.5 13.016 1 98.12 86 GLY A C 1
ATOM 663 O O . GLY A 1 86 ? -7.746 16.156 13.969 1 98.12 86 GLY A O 1
ATOM 664 N N . ILE A 1 87 ? -7.457 14.516 12.539 1 97.62 87 ILE A N 1
ATOM 665 C CA . ILE A 1 87 ? -6.152 14.102 13.047 1 97.62 87 ILE A CA 1
ATOM 666 C C . ILE A 1 87 ? -5.16 15.258 12.906 1 97.62 87 ILE A C 1
ATOM 668 O O . ILE A 1 87 ? -4.371 15.516 13.82 1 97.62 87 ILE A O 1
ATOM 672 N N . ALA A 1 88 ? -5.16 15.93 11.742 1 98.62 88 ALA A N 1
ATOM 673 C CA . ALA A 1 88 ? -4.273 17.062 11.516 1 98.62 88 ALA A CA 1
ATOM 674 C C . ALA A 1 88 ? -4.512 18.156 12.562 1 98.62 88 ALA A C 1
ATOM 676 O O . ALA A 1 88 ? -3.562 18.766 13.07 1 98.62 88 ALA A O 1
ATOM 677 N N . LYS A 1 89 ? -5.75 18.453 12.82 1 98.25 89 LYS A N 1
ATOM 678 C CA . LYS A 1 89 ? -6.082 19.438 13.836 1 98.25 89 LYS A CA 1
ATOM 679 C C . LYS A 1 89 ? -5.57 19.016 15.211 1 98.25 89 LYS A C 1
ATOM 681 O O . LYS A 1 89 ? -5.066 19.844 15.969 1 98.25 89 LYS A O 1
ATOM 686 N N . MET A 1 90 ? -5.734 17.766 15.555 1 96.75 90 MET A N 1
ATOM 687 C CA . MET A 1 90 ? -5.238 17.234 16.812 1 96.75 90 MET A CA 1
ATOM 688 C C . MET A 1 90 ? -3.721 17.359 16.906 1 96.75 90 MET A C 1
ATOM 690 O O . MET A 1 90 ? -3.17 17.578 17.984 1 96.75 90 MET A O 1
ATOM 694 N N . MET A 1 91 ? -3.086 17.281 15.75 1 97.75 91 MET A N 1
ATOM 695 C CA . MET A 1 91 ? -1.633 17.406 15.672 1 97.75 91 MET A CA 1
ATOM 696 C C . MET A 1 91 ? -1.207 18.875 15.609 1 97.75 91 MET A C 1
ATOM 698 O O . MET A 1 91 ? -0.02 19.172 15.469 1 97.75 91 MET A O 1
ATOM 702 N N . LYS A 1 92 ? -2.131 19.719 15.602 1 98.44 92 LYS A N 1
ATOM 703 C CA . LYS A 1 92 ? -1.918 21.172 15.633 1 98.44 92 LYS A CA 1
ATOM 704 C C . LYS A 1 92 ? -1.259 21.656 14.344 1 98.44 92 LYS A C 1
ATOM 706 O O . LYS A 1 92 ? -0.427 22.562 14.375 1 98.44 92 LYS A O 1
ATOM 711 N N . VAL A 1 93 ? -1.571 20.984 13.312 1 98.69 93 VAL A N 1
ATOM 712 C CA . VAL A 1 93 ? -1.121 21.438 12 1 98.69 93 VAL A CA 1
ATOM 713 C C . VAL A 1 93 ? -1.858 22.719 11.617 1 98.69 93 VAL A C 1
ATOM 715 O O . VAL A 1 93 ? -3.053 22.875 11.891 1 98.69 93 VAL A O 1
ATOM 718 N N . ASP A 1 94 ? -1.196 23.656 10.969 1 98.44 94 ASP A N 1
ATOM 719 C CA . ASP A 1 94 ? -1.755 24.953 10.57 1 98.44 94 ASP A CA 1
ATOM 720 C C . ASP A 1 94 ? -2.965 24.766 9.656 1 98.44 94 ASP A C 1
ATOM 722 O O . ASP A 1 94 ? -2.918 23.984 8.711 1 98.44 94 ASP A O 1
ATOM 726 N N . ASP A 1 95 ? -4.02 25.453 9.938 1 98.19 95 ASP A N 1
ATOM 727 C CA . ASP A 1 95 ? -5.25 25.375 9.148 1 98.19 95 ASP A CA 1
ATOM 728 C C . ASP A 1 95 ? -4.984 25.703 7.684 1 98.19 95 ASP A C 1
ATOM 730 O O . ASP A 1 95 ? -5.629 25.156 6.789 1 98.19 95 ASP A O 1
ATOM 734 N N . ALA A 1 96 ? -4.062 26.594 7.445 1 98.44 96 ALA A N 1
ATOM 735 C CA . ALA A 1 96 ? -3.748 26.984 6.07 1 98.44 96 ALA A CA 1
ATOM 736 C C . ALA A 1 96 ? -3.252 25.781 5.27 1 98.44 96 ALA A C 1
ATOM 738 O O . ALA A 1 96 ? -3.539 25.656 4.078 1 98.44 96 ALA A O 1
ATOM 739 N N . ILE A 1 97 ? -2.475 24.922 5.902 1 98.69 97 ILE A N 1
ATOM 740 C CA . ILE A 1 97 ? -1.984 23.703 5.266 1 98.69 97 ILE A CA 1
ATOM 741 C C . ILE A 1 97 ? -3.148 22.75 5.023 1 98.69 97 ILE A C 1
ATOM 743 O O . ILE A 1 97 ? -3.314 22.234 3.914 1 98.69 97 ILE A O 1
ATOM 747 N N . ILE A 1 98 ? -3.994 22.516 6.035 1 98.69 98 ILE A N 1
ATOM 748 C CA . ILE A 1 98 ? -5.129 21.594 5.973 1 98.69 98 ILE A CA 1
ATOM 749 C C . ILE A 1 98 ? -6.074 22.031 4.852 1 98.69 98 ILE A C 1
ATOM 751 O O . ILE A 1 98 ? -6.453 21.219 4.008 1 98.69 98 ILE A O 1
ATOM 755 N N . ASP A 1 99 ? -6.387 23.297 4.805 1 98.25 99 ASP A N 1
ATOM 756 C CA . ASP A 1 99 ? -7.336 23.828 3.828 1 98.25 99 ASP A CA 1
ATOM 757 C C . ASP A 1 99 ? -6.781 23.719 2.41 1 98.25 99 ASP A C 1
ATOM 759 O O . ASP A 1 99 ? -7.504 23.359 1.478 1 98.25 99 ASP A O 1
ATOM 763 N N . ALA A 1 100 ? -5.539 24.078 2.25 1 98.56 100 ALA A N 1
ATOM 764 C CA . ALA A 1 100 ? -4.922 24 0.929 1 98.56 100 ALA A CA 1
ATOM 765 C C . ALA A 1 100 ? -4.957 22.578 0.389 1 98.56 100 ALA A C 1
ATOM 767 O O . ALA A 1 100 ? -5.215 22.359 -0.797 1 98.56 100 ALA A O 1
ATOM 768 N N . LEU A 1 101 ? -4.676 21.609 1.234 1 98.69 101 LEU A N 1
ATOM 769 C CA . LEU A 1 101 ? -4.684 20.203 0.827 1 98.69 101 LEU A CA 1
ATOM 770 C C . LEU A 1 101 ? -6.09 19.766 0.427 1 98.69 101 LEU A C 1
ATOM 772 O O . LEU A 1 101 ? -6.277 19.156 -0.625 1 98.69 101 LEU A O 1
ATOM 776 N N . ARG A 1 102 ? -7.07 20.109 1.271 1 98.5 102 ARG A N 1
ATOM 777 C CA . ARG A 1 102 ? -8.461 19.75 1.002 1 98.5 102 ARG A CA 1
ATOM 778 C C . ARG A 1 102 ? -8.961 20.406 -0.279 1 98.5 102 ARG A C 1
ATOM 780 O O . ARG A 1 102 ? -9.75 19.828 -1.017 1 98.5 102 ARG A O 1
ATOM 787 N N . ASP A 1 103 ? -8.422 21.578 -0.588 1 97.88 103 ASP A N 1
ATOM 788 C CA . ASP A 1 103 ? -8.883 22.375 -1.725 1 97.88 103 ASP A CA 1
ATOM 789 C C . ASP A 1 103 ? -8.016 22.125 -2.955 1 97.88 103 ASP A C 1
ATOM 791 O O . ASP A 1 103 ? -8.266 22.688 -4.02 1 97.88 103 ASP A O 1
ATOM 795 N N . GLU A 1 104 ? -6.969 21.344 -2.812 1 98 104 GLU A N 1
ATOM 796 C CA . GLU A 1 104 ? -6.031 21.031 -3.885 1 98 104 GLU A CA 1
ATOM 797 C C . GLU A 1 104 ? -5.371 22.297 -4.43 1 98 104 GLU A C 1
ATOM 799 O O . GLU A 1 104 ? -5.297 22.484 -5.645 1 98 104 GLU A O 1
ATOM 804 N N . THR A 1 105 ? -5.043 23.219 -3.568 1 98.06 105 THR A N 1
ATOM 805 C CA . THR A 1 105 ? -4.285 24.406 -3.922 1 98.06 105 THR A CA 1
ATOM 806 C C . THR A 1 105 ? -2.855 24.312 -3.402 1 98.06 105 THR A C 1
ATOM 808 O O . THR A 1 105 ? -2.572 23.562 -2.477 1 98.06 105 THR A O 1
ATOM 811 N N . PRO A 1 106 ? -1.932 25.047 -3.984 1 98.12 106 PRO A N 1
ATOM 812 C CA . PRO A 1 106 ? -0.534 24.953 -3.557 1 98.12 106 PRO A CA 1
ATOM 813 C C . PRO A 1 106 ? -0.334 25.359 -2.1 1 98.12 106 PRO A C 1
ATOM 815 O O . PRO A 1 106 ? -1.011 26.266 -1.613 1 98.12 106 PRO A O 1
ATOM 818 N N . LEU A 1 107 ? 0.61 24.75 -1.483 1 98.75 107 LEU A N 1
ATOM 819 C CA . LEU A 1 107 ? 1.011 25.125 -0.133 1 98.75 107 LEU A CA 1
ATOM 820 C C . LEU A 1 107 ? 1.926 26.344 -0.161 1 98.75 107 LEU A C 1
ATOM 822 O O . LEU A 1 107 ? 2.754 26.484 -1.063 1 98.75 107 LEU A O 1
ATOM 826 N N . GLU A 1 108 ? 1.8 27.188 0.853 1 97.69 108 GLU A N 1
ATOM 827 C CA . GLU A 1 108 ? 2.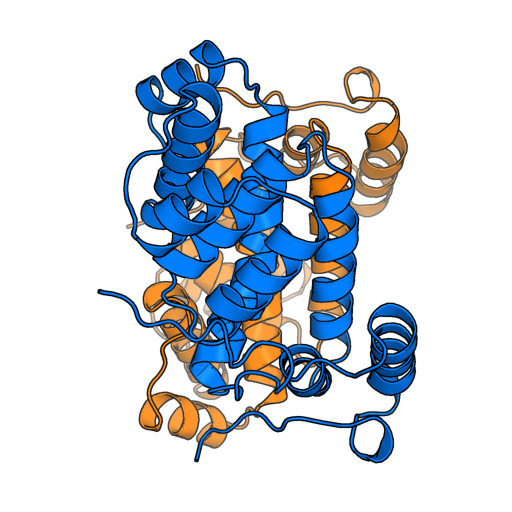609 28.391 0.929 1 97.69 108 GLU A CA 1
ATOM 828 C C . GLU A 1 108 ? 4.074 28.062 1.194 1 97.69 108 GLU A C 1
ATOM 830 O O . GLU A 1 108 ? 4.973 28.703 0.646 1 97.69 108 GLU A O 1
ATOM 835 N N . ASP A 1 109 ? 4.297 27.141 2.098 1 98.19 109 ASP A N 1
ATOM 836 C CA . ASP A 1 109 ? 5.656 26.688 2.393 1 98.19 109 ASP A CA 1
ATOM 837 C C . ASP A 1 109 ? 6.23 25.875 1.228 1 98.19 109 ASP A C 1
ATOM 839 O O . ASP A 1 109 ? 5.727 24.797 0.901 1 98.19 109 ASP A O 1
ATOM 843 N N . ALA A 1 110 ? 7.289 26.344 0.615 1 98.19 110 ALA A N 1
ATOM 844 C CA . ALA A 1 110 ? 7.848 25.75 -0.603 1 98.19 110 ALA A CA 1
ATOM 845 C C . ALA A 1 110 ? 8.328 24.328 -0.354 1 98.19 110 ALA A C 1
ATOM 847 O O . ALA A 1 110 ? 8.242 23.469 -1.238 1 98.19 110 ALA A O 1
ATOM 848 N N . LYS A 1 111 ? 8.867 24.094 0.799 1 98.62 111 LYS A N 1
ATOM 849 C CA . LYS A 1 111 ? 9.336 22.75 1.107 1 98.62 111 LYS A CA 1
ATOM 850 C C . LYS A 1 111 ? 8.172 21.766 1.209 1 98.62 111 LYS A C 1
ATOM 852 O O . LYS A 1 111 ? 8.234 20.672 0.673 1 98.62 111 LYS A O 1
ATOM 857 N N . LEU A 1 112 ? 7.113 22.156 1.867 1 98.88 112 LEU A N 1
ATOM 858 C CA . LEU A 1 112 ? 5.926 21.312 1.972 1 98.88 112 LEU A CA 1
ATOM 859 C C . LEU A 1 112 ? 5.273 21.109 0.607 1 98.88 112 LEU A C 1
ATOM 861 O O . LEU A 1 112 ? 4.727 20.047 0.323 1 98.88 112 LEU A O 1
ATOM 865 N N . GLU A 1 113 ? 5.32 22.156 -0.211 1 98.81 113 GLU A N 1
ATOM 866 C CA . GLU A 1 113 ? 4.766 22.016 -1.554 1 98.81 113 GLU A CA 1
ATOM 867 C C . GLU A 1 113 ? 5.574 21.031 -2.385 1 98.81 113 GLU A C 1
ATOM 869 O O . GLU A 1 113 ? 5.012 20.281 -3.197 1 98.81 113 GLU A O 1
ATOM 874 N N . ALA A 1 114 ? 6.891 21.016 -2.201 1 98.81 114 ALA A N 1
ATOM 875 C CA . ALA A 1 114 ? 7.727 20.016 -2.871 1 98.81 114 ALA A CA 1
ATOM 876 C C . ALA A 1 114 ? 7.352 18.609 -2.438 1 98.81 114 ALA A C 1
ATOM 878 O O . ALA A 1 114 ? 7.32 17.688 -3.258 1 98.81 114 ALA A O 1
ATOM 879 N N . LEU A 1 115 ? 7.051 18.438 -1.15 1 98.88 115 LEU A N 1
ATOM 880 C CA . LEU A 1 115 ? 6.617 17.141 -0.622 1 98.88 115 LEU A CA 1
ATOM 881 C C . LEU A 1 115 ? 5.285 16.734 -1.231 1 98.88 115 LEU A C 1
ATOM 883 O O . LEU A 1 115 ? 5.121 15.578 -1.66 1 98.88 115 LEU A O 1
ATOM 887 N N . ARG A 1 116 ? 4.34 17.641 -1.268 1 98.94 116 ARG A N 1
ATOM 888 C CA . ARG A 1 116 ? 3.043 17.359 -1.879 1 98.94 116 ARG A CA 1
ATOM 889 C C . ARG A 1 116 ? 3.203 16.969 -3.342 1 98.94 116 ARG A C 1
ATOM 891 O O . ARG A 1 116 ? 2.604 15.992 -3.795 1 98.94 116 ARG A O 1
ATOM 898 N N . THR A 1 117 ? 4.051 17.719 -4.07 1 98.81 117 THR A N 1
ATOM 899 C CA . THR A 1 117 ? 4.254 17.516 -5.5 1 98.81 117 THR A CA 1
ATOM 900 C C . THR A 1 117 ? 4.855 16.141 -5.762 1 98.81 117 THR A C 1
ATOM 902 O O . THR A 1 117 ? 4.391 15.406 -6.641 1 98.81 117 THR A O 1
ATOM 905 N N . MET A 1 118 ? 5.859 15.758 -5.008 1 98.75 118 MET A N 1
ATOM 906 C CA . MET A 1 118 ? 6.477 14.445 -5.172 1 98.75 118 MET A CA 1
ATOM 907 C C . MET A 1 118 ? 5.492 13.336 -4.816 1 98.75 118 MET A C 1
ATOM 909 O O . MET A 1 118 ? 5.414 12.32 -5.516 1 98.75 118 MET A O 1
ATOM 913 N N . THR A 1 119 ? 4.746 13.531 -3.695 1 98.94 119 THR A N 1
ATOM 914 C CA . THR A 1 119 ? 3.75 12.539 -3.291 1 98.94 119 THR A CA 1
ATOM 915 C C . THR A 1 119 ? 2.748 12.289 -4.414 1 98.94 119 THR A C 1
ATOM 917 O O . THR A 1 119 ? 2.49 11.141 -4.777 1 98.94 119 THR A O 1
ATOM 920 N N . LEU A 1 120 ? 2.273 13.336 -5.023 1 98.81 120 LEU A N 1
ATOM 921 C CA . LEU A 1 120 ? 1.28 13.219 -6.086 1 98.81 120 LEU A CA 1
ATOM 922 C C . LEU A 1 120 ? 1.887 12.578 -7.328 1 98.81 120 LEU A C 1
ATOM 924 O O . LEU A 1 120 ? 1.23 11.789 -8.008 1 98.81 120 LEU A O 1
ATOM 928 N N . ALA A 1 121 ? 3.115 12.93 -7.637 1 98.69 121 ALA A N 1
ATOM 929 C CA . ALA A 1 121 ? 3.787 12.328 -8.789 1 98.69 121 ALA A CA 1
ATOM 930 C C . ALA A 1 121 ? 3.898 10.812 -8.617 1 98.69 121 ALA A C 1
ATOM 932 O O . ALA A 1 121 ? 3.619 10.055 -9.555 1 98.69 121 ALA A O 1
ATOM 933 N N . ILE A 1 122 ? 4.234 10.367 -7.398 1 98.62 122 ILE A N 1
ATOM 934 C CA . ILE A 1 122 ? 4.391 8.945 -7.113 1 98.62 122 ILE A CA 1
ATOM 935 C C . ILE A 1 122 ? 3.035 8.242 -7.223 1 98.62 122 ILE A C 1
ATOM 937 O O . ILE A 1 122 ? 2.932 7.168 -7.812 1 98.62 122 ILE A O 1
ATOM 941 N N . VAL A 1 123 ? 2.014 8.852 -6.68 1 98.69 123 VAL A N 1
ATOM 942 C CA . VAL A 1 123 ? 0.675 8.273 -6.672 1 98.69 123 VAL A CA 1
ATOM 943 C C . VAL A 1 123 ? 0.14 8.195 -8.102 1 98.69 123 VAL A C 1
ATOM 945 O O . VAL A 1 123 ? -0.311 7.137 -8.547 1 98.69 123 VAL A O 1
ATOM 948 N N . LYS A 1 124 ? 0.249 9.273 -8.883 1 98.25 124 LYS A N 1
ATOM 949 C CA . LYS A 1 124 ? -0.382 9.391 -10.195 1 98.25 124 LYS A CA 1
ATOM 950 C C . LYS A 1 124 ? 0.34 8.539 -11.234 1 98.25 124 LYS A C 1
ATOM 952 O O . LYS A 1 124 ? -0.289 7.996 -12.148 1 98.25 124 LYS A O 1
ATOM 957 N N . ASN A 1 125 ? 1.621 8.414 -11.055 1 97.69 125 ASN A N 1
ATOM 958 C CA . ASN A 1 125 ? 2.406 7.746 -12.086 1 97.69 125 ASN A CA 1
ATOM 959 C C . ASN A 1 125 ? 2.9 6.379 -11.617 1 97.69 125 ASN A C 1
ATOM 961 O O . ASN A 1 125 ? 3.854 5.836 -12.18 1 97.69 125 ASN A O 1
ATOM 965 N N . ARG A 1 126 ? 2.332 5.855 -10.562 1 97.38 126 ARG A N 1
ATOM 966 C CA . ARG A 1 126 ? 2.625 4.523 -10.039 1 97.38 126 ARG A CA 1
ATOM 967 C C . ARG A 1 126 ? 4.121 4.344 -9.812 1 97.38 126 ARG A C 1
ATOM 969 O O . ARG A 1 126 ? 4.707 3.355 -10.258 1 97.38 126 ARG A O 1
ATOM 976 N N . GLY A 1 127 ? 4.723 5.359 -9.234 1 96.88 127 GLY A N 1
ATOM 977 C CA . GLY A 1 127 ? 6.117 5.277 -8.828 1 96.88 127 GLY A CA 1
ATOM 978 C C . GLY A 1 127 ? 7.082 5.629 -9.945 1 96.88 127 GLY A C 1
ATOM 979 O O . GLY A 1 127 ? 8.297 5.598 -9.75 1 96.88 127 GLY A O 1
ATOM 980 N N . ASN A 1 128 ? 6.574 5.922 -11.141 1 96.88 128 ASN A N 1
ATOM 981 C CA . ASN A 1 128 ? 7.445 6.414 -12.203 1 96.88 128 ASN A CA 1
ATOM 982 C C . ASN A 1 128 ? 7.637 7.926 -12.117 1 96.88 128 ASN A C 1
ATOM 984 O O . ASN A 1 128 ? 6.762 8.688 -12.539 1 96.88 128 ASN A O 1
ATOM 988 N N . VAL A 1 129 ? 8.75 8.367 -11.609 1 96.5 129 VAL A N 1
ATOM 989 C CA . VAL A 1 129 ? 9.055 9.789 -11.492 1 96.5 129 VAL A CA 1
ATOM 990 C C . VAL A 1 129 ? 10.32 10.117 -12.281 1 96.5 129 VAL A C 1
ATOM 992 O O . VAL A 1 129 ? 11.219 9.281 -12.383 1 96.5 129 VAL A O 1
ATOM 995 N N . SER A 1 130 ? 10.398 11.266 -12.836 1 95.5 130 SER A N 1
ATOM 996 C CA . SER A 1 130 ? 11.531 11.68 -13.648 1 95.5 130 SER A CA 1
ATOM 997 C C . SER A 1 130 ? 12.703 12.117 -12.781 1 95.5 130 SER A C 1
ATOM 999 O O . SER A 1 130 ? 12.531 12.406 -11.594 1 95.5 130 SER A O 1
ATOM 1001 N N . LYS A 1 131 ? 13.875 12.18 -13.406 1 95 131 LYS A N 1
ATOM 1002 C CA . LYS A 1 131 ? 15.055 12.695 -12.734 1 95 131 LYS A CA 1
ATOM 1003 C C . LYS A 1 131 ? 14.852 14.148 -12.305 1 95 131 LYS A C 1
ATOM 1005 O O . LYS A 1 131 ? 15.312 14.562 -11.242 1 95 131 LYS A O 1
ATOM 1010 N N . GLU A 1 132 ? 14.18 14.906 -13.133 1 96.5 132 GLU A N 1
ATOM 1011 C CA . GLU A 1 132 ? 13.922 16.312 -12.836 1 96.5 132 GLU A CA 1
ATOM 1012 C C . GLU A 1 132 ? 13.055 16.453 -11.594 1 96.5 132 GLU A C 1
ATOM 1014 O O . GLU A 1 132 ? 13.289 17.328 -10.766 1 96.5 132 GLU A O 1
ATOM 1019 N N . GLU A 1 133 ? 12.023 15.648 -11.477 1 96.94 133 GLU A N 1
ATOM 1020 C CA . GLU A 1 133 ? 11.148 15.664 -10.305 1 96.94 133 GLU A CA 1
ATOM 1021 C C . GLU A 1 133 ? 11.922 15.305 -9.039 1 96.94 133 GLU A C 1
ATOM 1023 O O . GLU A 1 133 ? 11.75 15.945 -8 1 96.94 133 GLU A O 1
ATOM 1028 N N . LEU A 1 134 ? 12.758 14.297 -9.148 1 97.06 134 LEU A N 1
ATOM 1029 C CA . LEU A 1 134 ? 13.57 13.883 -8.008 1 97.06 134 LEU A CA 1
ATOM 1030 C C . LEU A 1 134 ? 14.555 14.984 -7.613 1 97.06 134 LEU A C 1
ATOM 1032 O O . LEU A 1 134 ? 14.719 15.281 -6.43 1 97.06 134 LEU A O 1
ATOM 1036 N N . ASP A 1 135 ? 15.164 15.586 -8.609 1 96.5 135 ASP A N 1
ATOM 1037 C CA . ASP A 1 135 ? 16.109 16.656 -8.344 1 96.5 135 ASP A CA 1
ATOM 1038 C C . ASP A 1 135 ? 15.43 17.828 -7.637 1 96.5 135 ASP A C 1
ATOM 1040 O O . ASP A 1 135 ? 16 18.406 -6.707 1 96.5 135 ASP A O 1
ATOM 1044 N N . ALA A 1 136 ? 14.289 18.188 -8.07 1 97.25 136 ALA A N 1
ATOM 1045 C CA . ALA A 1 136 ? 13.531 19.281 -7.445 1 97.25 136 ALA A CA 1
ATOM 1046 C C . ALA A 1 136 ? 13.188 18.938 -5.996 1 97.25 136 ALA A C 1
ATOM 1048 O O . ALA A 1 136 ? 13.234 19.812 -5.121 1 97.25 136 ALA A O 1
ATOM 1049 N N . PHE A 1 137 ? 12.891 17.734 -5.742 1 98.25 137 PHE A N 1
ATOM 1050 C CA . PHE A 1 137 ? 12.547 17.266 -4.406 1 98.25 137 PHE A CA 1
ATOM 1051 C C . PHE A 1 137 ? 13.758 17.344 -3.482 1 98.25 137 PHE A C 1
ATOM 1053 O O . PHE A 1 137 ? 13.641 17.781 -2.336 1 98.25 137 PHE A O 1
ATOM 1060 N N . TYR A 1 138 ? 14.859 16.906 -4.012 1 97 138 TYR A N 1
ATOM 1061 C CA . TYR A 1 138 ? 16.094 16.938 -3.234 1 97 138 TYR A CA 1
ATOM 1062 C C . TYR A 1 138 ? 16.547 18.375 -2.994 1 97 138 TYR A C 1
ATOM 1064 O O . TYR A 1 138 ? 17.031 18.703 -1.912 1 97 138 TYR A O 1
ATOM 1072 N N . ALA A 1 139 ? 16.328 19.234 -3.979 1 97.62 139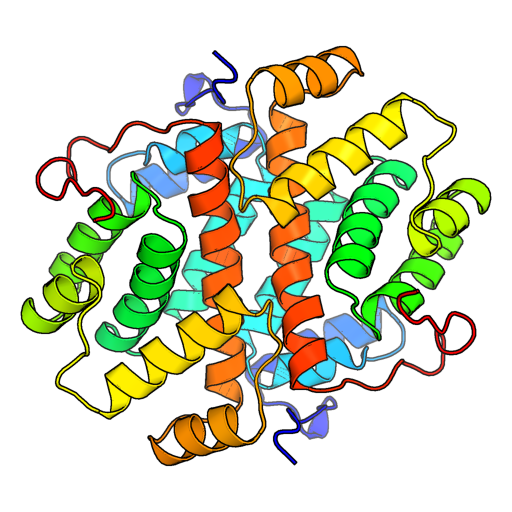 ALA A N 1
ATOM 1073 C CA . ALA A 1 139 ? 16.703 20.641 -3.865 1 97.62 139 ALA A CA 1
ATOM 1074 C C . ALA A 1 139 ? 15.867 21.344 -2.793 1 97.62 139 ALA A C 1
ATOM 1076 O O . ALA A 1 139 ? 16.312 22.312 -2.182 1 97.62 139 ALA A O 1
ATOM 1077 N N . ALA A 1 140 ? 14.711 20.797 -2.521 1 98.12 140 ALA A N 1
ATOM 1078 C CA . ALA A 1 140 ? 13.82 21.391 -1.527 1 98.12 140 ALA A CA 1
ATOM 1079 C C . ALA A 1 140 ? 14.234 20.984 -0.114 1 98.12 140 ALA A C 1
ATOM 1081 O O . ALA A 1 140 ? 13.672 21.484 0.867 1 98.12 140 ALA A O 1
ATOM 1082 N N . GLY A 1 141 ? 15.195 20.047 0.004 1 97.5 141 GLY A N 1
ATOM 1083 C CA . GLY A 1 141 ? 15.711 19.688 1.313 1 97.5 141 GLY A CA 1
ATOM 1084 C C . GLY A 1 141 ? 15.336 18.281 1.727 1 97.5 141 GLY A C 1
ATOM 1085 O O . GLY A 1 141 ? 15.625 17.859 2.85 1 97.5 141 GLY A O 1
ATOM 1086 N N . TYR A 1 142 ? 14.758 17.516 0.859 1 97.75 142 TYR A N 1
ATOM 1087 C CA . TYR A 1 142 ? 14.445 16.109 1.127 1 97.75 142 TYR A CA 1
ATOM 1088 C C . TYR A 1 142 ? 15.5 15.195 0.52 1 97.75 142 TYR A C 1
ATOM 1090 O O . TYR A 1 142 ? 16.359 15.648 -0.232 1 97.75 142 TYR A O 1
ATOM 1098 N N . GLY A 1 143 ? 15.414 13.945 0.93 1 95.88 143 GLY A N 1
ATOM 1099 C CA . GLY A 1 143 ? 16.391 12.984 0.441 1 95.88 143 GLY A CA 1
ATOM 1100 C C . GLY A 1 143 ? 15.766 11.656 0.033 1 95.88 143 GLY A C 1
ATOM 1101 O O . GLY A 1 143 ? 14.547 11.531 -0.038 1 95.88 143 GLY A O 1
ATOM 1102 N N . GLU A 1 144 ? 16.625 10.711 -0.261 1 94.94 144 GLU A N 1
ATOM 1103 C CA . GLU A 1 144 ? 16.203 9.391 -0.728 1 94.94 144 GLU A CA 1
ATOM 1104 C C . GLU A 1 144 ? 15.32 8.695 0.302 1 94.94 144 GLU A C 1
ATOM 1106 O O . GLU A 1 144 ? 14.344 8.031 -0.057 1 94.94 144 GLU A O 1
ATOM 1111 N N . GLN A 1 145 ? 15.711 8.82 1.543 1 96.88 145 GLN A N 1
ATOM 1112 C CA . GLN A 1 145 ? 14.914 8.234 2.619 1 96.88 145 GLN A CA 1
ATOM 1113 C C . GLN A 1 145 ? 13.469 8.727 2.562 1 96.88 145 GLN A C 1
ATOM 1115 O O . GLN A 1 145 ? 12.539 7.949 2.768 1 96.88 145 GLN A O 1
ATOM 1120 N N . HIS A 1 146 ? 13.32 10.023 2.273 1 98.25 146 HIS A N 1
ATOM 1121 C CA . HIS A 1 146 ? 11.992 10.625 2.238 1 98.25 146 HIS A CA 1
ATOM 1122 C C . HIS A 1 146 ? 11.164 10.055 1.093 1 98.25 146 HIS A C 1
ATOM 1124 O O . HIS A 1 146 ? 9.945 9.891 1.221 1 98.25 146 HIS A O 1
ATOM 1130 N N . VAL A 1 147 ? 11.781 9.75 -0.044 1 98.44 147 VAL A N 1
ATOM 1131 C CA . VAL A 1 147 ? 11.094 9.141 -1.177 1 98.44 147 VAL A CA 1
ATOM 1132 C C . VAL A 1 147 ? 10.484 7.805 -0.752 1 98.44 147 VAL A C 1
ATOM 1134 O O . VAL A 1 147 ? 9.305 7.535 -1.02 1 98.44 147 VAL A O 1
ATOM 1137 N N . LEU A 1 148 ? 11.281 7.047 -0.027 1 98.69 148 LEU A N 1
ATOM 1138 C CA . LEU A 1 148 ? 10.836 5.738 0.44 1 98.69 148 LEU A CA 1
ATOM 1139 C C . LEU A 1 148 ? 9.727 5.879 1.478 1 98.69 148 LEU A C 1
ATOM 1141 O O . LEU A 1 148 ? 8.781 5.09 1.493 1 98.69 148 LEU A O 1
ATOM 1145 N N . GLU A 1 149 ? 9.82 6.84 2.273 1 98.88 149 GLU A N 1
ATOM 1146 C CA . GLU A 1 149 ? 8.836 7.039 3.334 1 98.88 149 GLU A CA 1
ATOM 1147 C C . GLU A 1 149 ? 7.508 7.531 2.768 1 98.88 149 GLU A C 1
ATOM 1149 O O . GLU A 1 149 ? 6.441 7.199 3.293 1 98.88 149 GLU A O 1
ATOM 1154 N N . ILE A 1 150 ? 7.516 8.289 1.63 1 98.94 150 ILE A N 1
ATOM 1155 C CA . ILE A 1 150 ? 6.289 8.625 0.919 1 98.94 150 ILE A CA 1
ATOM 1156 C C . ILE A 1 150 ? 5.598 7.344 0.457 1 98.94 150 ILE A C 1
ATOM 1158 O O . ILE A 1 150 ? 4.383 7.195 0.612 1 98.94 150 ILE A O 1
ATOM 1162 N N . ILE A 1 151 ? 6.387 6.402 -0.067 1 98.94 151 ILE A N 1
ATOM 1163 C CA . ILE A 1 151 ? 5.84 5.148 -0.574 1 98.94 151 ILE A CA 1
ATOM 1164 C C . ILE A 1 151 ? 5.246 4.34 0.578 1 98.94 151 ILE A C 1
ATOM 1166 O O . ILE A 1 151 ? 4.223 3.672 0.415 1 98.94 151 ILE A O 1
ATOM 1170 N N . LEU A 1 152 ? 5.902 4.387 1.776 1 98.94 152 LEU A N 1
ATOM 1171 C CA . LEU A 1 152 ? 5.348 3.756 2.969 1 98.94 152 LEU A CA 1
ATOM 1172 C C . LEU A 1 152 ? 3.977 4.328 3.301 1 98.94 152 LEU A C 1
ATOM 1174 O O . LEU A 1 152 ? 3.023 3.58 3.529 1 98.94 152 LEU A O 1
ATOM 1178 N N . GLY A 1 153 ? 3.844 5.652 3.324 1 98.94 153 GLY A N 1
ATOM 1179 C CA . GLY A 1 153 ? 2.553 6.285 3.545 1 98.94 153 GLY A CA 1
ATOM 1180 C C . GLY A 1 153 ? 1.513 5.898 2.51 1 98.94 153 GLY A C 1
ATOM 1181 O O . GLY A 1 153 ? 0.357 5.637 2.852 1 98.94 153 GLY A O 1
ATOM 1182 N N . LEU A 1 154 ? 1.981 5.863 1.259 1 98.94 154 LEU A N 1
ATOM 1183 C CA . LEU A 1 154 ? 1.085 5.48 0.173 1 98.94 154 LEU A CA 1
ATOM 1184 C C . LEU A 1 154 ? 0.572 4.059 0.366 1 98.94 154 LEU A C 1
ATOM 1186 O O . LEU A 1 154 ? -0.606 3.781 0.129 1 98.94 154 LEU A O 1
ATOM 1190 N N . SER A 1 155 ? 1.457 3.176 0.75 1 98.94 155 SER A N 1
ATOM 1191 C CA . SER A 1 155 ? 1.065 1.793 1.003 1 98.94 155 SER A CA 1
ATOM 1192 C C . SER A 1 155 ? -0.048 1.716 2.043 1 98.94 155 SER A C 1
ATOM 1194 O O . SER A 1 155 ? -1.012 0.966 1.874 1 98.94 155 SER A O 1
ATOM 1196 N N . GLN A 1 156 ? 0.081 2.459 3.082 1 98.94 156 GLN A N 1
ATOM 1197 C CA . GLN A 1 156 ? -0.951 2.514 4.113 1 98.94 156 GLN A CA 1
ATOM 1198 C C . GLN A 1 156 ? -2.266 3.041 3.543 1 98.94 156 GLN A C 1
ATOM 1200 O O . GLN A 1 156 ? -3.334 2.496 3.828 1 98.94 156 GLN A O 1
ATOM 1205 N N . LYS A 1 157 ? -2.213 4.066 2.781 1 98.94 157 LYS A N 1
ATOM 1206 C CA . LYS A 1 157 ? -3.422 4.742 2.32 1 98.94 157 LYS A CA 1
ATOM 1207 C C . LYS A 1 157 ? -4.113 3.945 1.218 1 98.94 157 LYS A C 1
ATOM 1209 O O . LYS A 1 157 ? -5.336 3.994 1.083 1 98.94 157 LYS A O 1
ATOM 1214 N N . VAL A 1 158 ? -3.301 3.156 0.486 1 98.94 158 VAL A N 1
ATOM 1215 C CA . VAL A 1 158 ? -3.914 2.209 -0.438 1 98.94 158 VAL A CA 1
ATOM 1216 C C . VAL A 1 158 ? -4.875 1.297 0.321 1 98.94 158 VAL A C 1
ATOM 1218 O O . VAL A 1 158 ? -6.012 1.088 -0.109 1 98.94 158 VAL A O 1
ATOM 1221 N N . ILE A 1 159 ? -4.469 0.819 1.496 1 98.94 159 ILE A N 1
ATOM 1222 C CA . ILE A 1 159 ? -5.336 -0.056 2.279 1 98.94 159 ILE A CA 1
ATOM 1223 C C . ILE A 1 159 ? -6.609 0.691 2.67 1 98.94 159 ILE A C 1
ATOM 1225 O O . ILE A 1 159 ? -7.719 0.226 2.395 1 98.94 159 ILE A O 1
ATOM 1229 N N . SER A 1 160 ? -6.477 1.834 3.219 1 98.88 160 SER A N 1
ATOM 1230 C CA . SER A 1 160 ? -7.645 2.514 3.77 1 98.88 160 SER A CA 1
ATOM 1231 C C . SER A 1 160 ? -8.516 3.1 2.664 1 98.88 160 SER A C 1
ATOM 1233 O O . SER A 1 160 ? -9.734 2.891 2.648 1 98.88 160 SER A O 1
ATOM 1235 N N . ASN A 1 161 ? -7.926 3.775 1.691 1 98.88 161 ASN A N 1
ATOM 1236 C CA . ASN A 1 161 ? -8.719 4.445 0.664 1 98.88 161 ASN A CA 1
ATOM 1237 C C . ASN A 1 161 ? -9.477 3.443 -0.197 1 98.88 161 ASN A C 1
ATOM 1239 O O . ASN A 1 161 ? -10.672 3.617 -0.449 1 98.88 161 ASN A O 1
ATOM 1243 N N . TYR A 1 162 ? -8.805 2.389 -0.641 1 98.69 162 TYR A N 1
ATOM 1244 C CA . TYR A 1 162 ? -9.453 1.429 -1.528 1 98.69 162 TY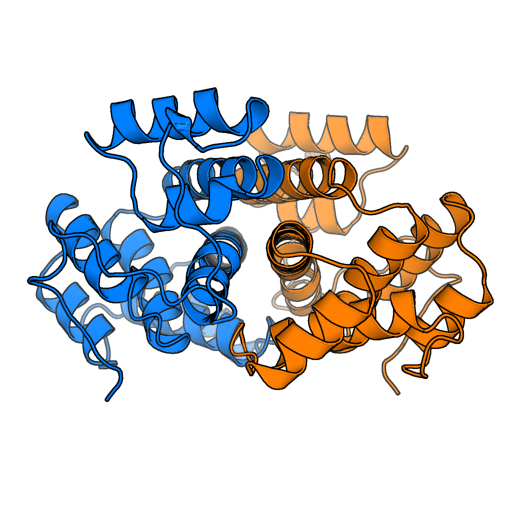R A CA 1
ATOM 1245 C C . TYR A 1 162 ? -10.516 0.629 -0.784 1 98.69 162 TYR A C 1
ATOM 1247 O O . TYR A 1 162 ? -11.586 0.344 -1.332 1 98.69 162 TYR A O 1
ATOM 1255 N N . THR A 1 163 ? -10.242 0.292 0.488 1 98.62 163 THR A N 1
ATOM 1256 C CA . THR A 1 163 ? -11.242 -0.382 1.305 1 98.62 163 THR A CA 1
ATOM 1257 C C . THR A 1 163 ? -12.484 0.49 1.462 1 98.62 163 THR A C 1
ATOM 1259 O O . THR A 1 163 ? -13.609 0.016 1.288 1 98.62 163 THR A O 1
ATOM 1262 N N . ASN A 1 164 ? -12.281 1.738 1.718 1 98 164 ASN A N 1
ATOM 1263 C CA . ASN A 1 164 ? -13.406 2.635 1.942 1 98 164 ASN A CA 1
ATOM 1264 C C . ASN A 1 164 ? -14.211 2.854 0.665 1 98 164 ASN A C 1
ATOM 1266 O O . ASN A 1 164 ? -15.43 3.021 0.716 1 98 164 ASN A O 1
ATOM 1270 N N . HIS A 1 165 ? -13.578 2.857 -0.495 1 97.19 165 HIS A N 1
ATOM 1271 C CA . HIS A 1 165 ? -14.297 2.947 -1.761 1 97.19 165 HIS A CA 1
ATOM 1272 C C . HIS A 1 165 ? -15.258 1.774 -1.935 1 97.19 165 HIS A C 1
ATOM 1274 O O . HIS A 1 165 ? -16.406 1.961 -2.342 1 97.19 165 HIS A O 1
ATOM 1280 N N . ILE A 1 166 ? -14.773 0.61 -1.604 1 97.44 166 ILE A N 1
ATOM 1281 C CA . ILE A 1 166 ? -15.547 -0.603 -1.848 1 97.44 166 ILE A CA 1
ATOM 1282 C C . ILE A 1 166 ? -16.625 -0.759 -0.769 1 97.44 166 ILE A C 1
ATOM 1284 O O . ILE A 1 166 ? -17.766 -1.117 -1.065 1 97.44 166 ILE A O 1
ATOM 1288 N N . ALA A 1 167 ? -16.219 -0.425 0.483 1 96.5 167 ALA A N 1
ATOM 1289 C CA . ALA A 1 167 ? -17.109 -0.65 1.624 1 96.5 167 ALA A CA 1
ATOM 1290 C C . ALA A 1 167 ? -18.109 0.488 1.772 1 96.5 167 ALA A C 1
ATOM 1292 O O . ALA A 1 167 ? -19.109 0.353 2.484 1 96.5 167 ALA A O 1
ATOM 1293 N N . ASN A 1 168 ? -17.812 1.62 1.111 1 95.62 168 ASN A N 1
ATOM 1294 C CA . ASN A 1 168 ? -18.609 2.818 1.368 1 95.62 168 ASN A CA 1
ATOM 1295 C C . ASN A 1 168 ? -18.75 3.088 2.863 1 95.62 168 ASN A C 1
ATOM 1297 O O . ASN A 1 168 ? -19.859 3.266 3.365 1 95.62 168 ASN A O 1
ATOM 1301 N N . THR A 1 169 ? -17.641 3.039 3.578 1 96.75 169 THR A N 1
ATOM 1302 C CA . THR A 1 169 ? -17.609 3.172 5.031 1 96.75 169 THR A CA 1
ATOM 1303 C C . THR A 1 169 ? -18.188 4.52 5.461 1 96.75 169 THR A C 1
ATOM 1305 O O . THR A 1 169 ? -17.734 5.566 5.004 1 96.75 169 THR A O 1
ATOM 1308 N N . PRO A 1 170 ? -19.172 4.477 6.34 1 96.31 170 PRO A N 1
ATOM 1309 C CA . PRO A 1 170 ? -19.703 5.758 6.812 1 96.31 170 PRO A CA 1
ATOM 1310 C C . PRO A 1 170 ? -18.688 6.562 7.609 1 96.31 170 PRO A C 1
ATOM 1312 O O . PRO A 1 170 ? -17.922 5.996 8.398 1 96.31 170 PRO A O 1
ATOM 1315 N N . VAL A 1 171 ? -18.672 7.859 7.344 1 97.62 171 VAL A N 1
ATOM 1316 C CA . VAL A 1 171 ? -17.797 8.734 8.117 1 97.62 171 VAL A CA 1
ATOM 1317 C C . VAL A 1 171 ? -18.172 8.664 9.594 1 97.62 171 VAL A C 1
ATOM 1319 O O . VAL A 1 171 ? -19.344 8.773 9.953 1 97.62 171 VAL A O 1
ATOM 1322 N N . ASP A 1 172 ? -17.219 8.414 10.5 1 97.56 172 ASP A N 1
ATOM 1323 C CA . ASP A 1 172 ? -17.469 8.359 11.938 1 97.56 172 ASP A CA 1
ATOM 1324 C C . ASP A 1 172 ? -18.031 9.672 12.453 1 97.56 172 ASP A C 1
ATOM 1326 O O . ASP A 1 172 ? -17.688 10.75 11.953 1 97.56 172 ASP A O 1
ATOM 1330 N N . GLU A 1 173 ? -18.812 9.594 13.461 1 96.94 173 GLU A N 1
ATOM 1331 C CA . GLU A 1 173 ? -19.516 10.75 14.008 1 96.94 173 GLU A CA 1
ATOM 1332 C C . GLU A 1 173 ? -18.547 11.875 14.336 1 96.94 173 GLU A C 1
ATOM 1334 O O . GLU A 1 173 ? -18.797 13.039 14.023 1 96.94 173 GLU A O 1
ATOM 1339 N N . ALA A 1 174 ? -17.422 11.609 14.922 1 95.94 174 ALA A N 1
ATOM 1340 C CA . ALA A 1 174 ? -16.469 12.594 15.414 1 95.94 174 ALA A CA 1
ATOM 1341 C C . ALA A 1 174 ? -15.875 13.406 14.266 1 95.94 174 ALA A C 1
ATOM 1343 O O . ALA A 1 174 ? -15.375 14.508 14.469 1 95.94 174 ALA A O 1
ATOM 1344 N N . PHE A 1 175 ? -16.047 12.883 12.992 1 97.62 175 PHE A N 1
ATOM 1345 C CA . PHE A 1 175 ? -15.352 13.531 11.883 1 97.62 175 PHE A CA 1
ATOM 1346 C C . PHE A 1 175 ? -16.344 14.055 10.852 1 97.62 175 PHE A C 1
ATOM 1348 O O . PHE A 1 175 ? -15.945 14.602 9.82 1 97.62 175 PHE A O 1
ATOM 1355 N N . GLN A 1 176 ? -17.625 13.938 11.125 1 97.75 176 GLN A N 1
ATOM 1356 C CA . GLN A 1 176 ? -18.672 14.359 10.195 1 97.75 176 GLN A CA 1
ATOM 1357 C C . GLN A 1 176 ? -18.609 15.867 9.945 1 97.75 176 GLN A C 1
ATOM 1359 O O . GLN A 1 176 ? -18.938 16.328 8.852 1 97.75 176 GLN A O 1
ATOM 1364 N N . LYS A 1 177 ? -18.125 16.625 10.93 1 97.62 177 LYS A N 1
ATOM 1365 C CA . LYS A 1 177 ? -18.016 18.062 10.781 1 97.62 177 LYS A CA 1
ATOM 1366 C C . LYS A 1 177 ? -16.969 18.438 9.734 1 97.62 177 LYS A C 1
ATOM 1368 O O . LYS A 1 177 ? -16.938 19.578 9.273 1 97.62 177 LYS A O 1
ATOM 1373 N N . PHE A 1 178 ? -16.156 17.469 9.391 1 98 178 PHE A N 1
ATOM 1374 C CA . PHE A 1 178 ? -15.109 17.703 8.422 1 98 178 PHE A CA 1
ATOM 1375 C C . PHE A 1 178 ? -15.461 17.094 7.074 1 98 178 PHE A C 1
ATOM 1377 O O . PHE A 1 178 ? -14.578 16.875 6.234 1 98 178 PHE A O 1
ATOM 1384 N N . SER A 1 179 ? -16.719 16.75 6.836 1 96.56 179 SER A N 1
ATOM 1385 C CA . SER A 1 179 ? -17.156 16.109 5.598 1 96.56 179 SER A CA 1
ATOM 1386 C C . SER A 1 179 ? -16.578 16.828 4.375 1 96.56 179 SER A C 1
ATOM 1388 O O . SER A 1 179 ? -16.391 18.047 4.391 1 96.56 179 SER A O 1
ATOM 1390 N N . TRP A 1 180 ? -16.375 16.047 3.318 1 95.81 180 TRP A N 1
ATOM 1391 C CA . TRP A 1 180 ? -15.602 16.5 2.164 1 95.81 180 TRP A CA 1
ATOM 1392 C C . TRP A 1 180 ? -16.031 15.742 0.902 1 95.81 180 TRP A C 1
ATOM 1394 O O . TRP A 1 180 ? -16.406 14.578 0.966 1 95.81 180 TRP A O 1
ATOM 1404 N N . SER A 1 181 ? -16.062 16.469 -0.225 1 92.81 181 SER A N 1
ATOM 1405 C CA . SER A 1 181 ? -16.188 15.859 -1.545 1 92.81 181 SER A CA 1
ATOM 1406 C C . SER A 1 181 ? -15.211 16.469 -2.535 1 92.81 181 SER A C 1
ATOM 1408 O O . SER A 1 181 ? -14.875 17.656 -2.43 1 92.81 181 SER A O 1
ATOM 1410 N N . LYS A 1 182 ? -14.766 15.641 -3.354 1 90.44 182 LYS A N 1
ATOM 1411 C CA . LYS A 1 182 ? -13.836 16.141 -4.359 1 90.44 182 LYS A CA 1
ATOM 1412 C C . LYS A 1 182 ? -14.516 17.141 -5.285 1 90.44 182 LYS A C 1
ATOM 1414 O O . LYS A 1 182 ? -15.664 16.938 -5.684 1 90.44 182 LYS A O 1
ATOM 1419 N N . LYS A 1 183 ? -13.828 18.266 -5.469 1 80.75 183 LYS A N 1
ATOM 1420 C CA . LYS A 1 183 ? -14.367 19.297 -6.348 1 80.75 183 LYS A CA 1
ATOM 1421 C C . LYS A 1 183 ? -14.242 18.891 -7.816 1 80.75 183 LYS A C 1
ATOM 1423 O O . LYS A 1 183 ? -13.289 18.203 -8.195 1 80.75 183 LYS A O 1
ATOM 1428 N N . MET B 1 1 ? 21.141 10.352 -12.266 1 38.69 1 MET B N 1
ATOM 1429 C CA . MET B 1 1 ? 21.062 9.047 -11.617 1 38.69 1 MET B CA 1
ATOM 1430 C C . MET B 1 1 ? 20.344 9.141 -10.273 1 38.69 1 MET B C 1
ATOM 1432 O O . MET B 1 1 ? 20.797 9.852 -9.375 1 38.69 1 MET B O 1
ATOM 1436 N N . THR B 1 2 ? 19.078 9.398 -10.148 1 51.78 2 THR B N 1
ATOM 1437 C CA . THR B 1 2 ? 18.109 9.453 -9.055 1 51.78 2 THR B CA 1
ATOM 1438 C C . THR B 1 2 ? 18.281 8.25 -8.125 1 51.78 2 THR B C 1
ATOM 1440 O O . THR B 1 2 ? 17.312 7.77 -7.547 1 51.78 2 THR B O 1
ATOM 1443 N N . THR B 1 3 ? 19.469 7.418 -8.109 1 65.44 3 THR B N 1
ATOM 1444 C CA . THR B 1 3 ? 19.469 6.004 -7.758 1 65.44 3 THR B CA 1
ATOM 1445 C C . THR B 1 3 ? 19.453 5.82 -6.242 1 65.44 3 THR B C 1
ATOM 1447 O O . THR B 1 3 ? 20.234 6.453 -5.527 1 65.44 3 THR B O 1
ATOM 1450 N N . LEU B 1 4 ? 18.234 5.379 -5.742 1 89.94 4 LEU B N 1
ATOM 1451 C CA . LEU B 1 4 ? 18.219 4.855 -4.379 1 89.94 4 LEU B CA 1
ATOM 1452 C C . LEU B 1 4 ? 19.359 3.854 -4.172 1 89.94 4 LEU B C 1
ATOM 1454 O O . LEU B 1 4 ? 19.609 3.01 -5.035 1 89.94 4 LEU B O 1
ATOM 1458 N N . LYS B 1 5 ? 20.141 4.086 -3.15 1 93.25 5 LYS B N 1
ATOM 1459 C CA . LYS B 1 5 ? 21.266 3.223 -2.85 1 93.25 5 LYS B CA 1
ATOM 1460 C C . LYS B 1 5 ? 20.812 1.806 -2.518 1 93.25 5 LYS B C 1
ATOM 1462 O O . LYS B 1 5 ? 19.828 1.619 -1.808 1 93.25 5 LYS B O 1
ATOM 1467 N N . VAL B 1 6 ? 21.516 0.803 -3.033 1 96.25 6 VAL B N 1
ATOM 1468 C CA . VAL B 1 6 ? 21.312 -0.583 -2.621 1 96.25 6 VAL B CA 1
ATOM 1469 C C . VAL B 1 6 ? 22.297 -0.93 -1.498 1 96.25 6 VAL B C 1
ATOM 1471 O O . VAL B 1 6 ? 23.469 -1.169 -1.747 1 96.25 6 VAL B O 1
ATOM 1474 N N . HIS B 1 7 ? 21.844 -1.081 -0.327 1 97.31 7 HIS B N 1
ATOM 1475 C CA . HIS B 1 7 ? 22.688 -1.311 0.846 1 97.31 7 HIS B CA 1
ATOM 1476 C C . HIS B 1 7 ? 22.969 -2.797 1.037 1 97.31 7 HIS B C 1
ATOM 1478 O O . HIS B 1 7 ? 22.188 -3.645 0.604 1 97.31 7 HIS B O 1
ATOM 1484 N N . ASN B 1 8 ? 24.109 -3.045 1.591 1 96.81 8 ASN B N 1
ATOM 1485 C CA . ASN B 1 8 ? 24.359 -4.293 2.303 1 96.81 8 ASN B CA 1
ATOM 1486 C C . ASN B 1 8 ? 24.359 -4.086 3.814 1 96.81 8 ASN B C 1
ATOM 1488 O O . ASN B 1 8 ? 24.031 -3.002 4.297 1 96.81 8 ASN B O 1
ATOM 1492 N N . ILE B 1 9 ? 24.703 -5.164 4.547 1 97.56 9 ILE B N 1
ATOM 1493 C CA . ILE B 1 9 ? 24.641 -5.086 6.004 1 97.56 9 ILE B CA 1
ATOM 1494 C C . ILE B 1 9 ? 25.594 -4.016 6.512 1 97.56 9 ILE B C 1
ATOM 1496 O O . ILE B 1 9 ? 25.266 -3.25 7.418 1 97.56 9 ILE B O 1
ATOM 1500 N N . GLU B 1 10 ? 26.75 -3.85 5.965 1 97.38 10 GLU B N 1
ATOM 1501 C CA . GLU B 1 10 ? 27.781 -2.916 6.406 1 97.38 10 GLU B CA 1
ATOM 1502 C C . GLU B 1 10 ? 27.375 -1.473 6.121 1 97.38 10 GLU B C 1
ATOM 1504 O O . GLU B 1 10 ? 27.641 -0.579 6.93 1 97.38 10 GLU B O 1
ATOM 1509 N N . SER B 1 11 ? 26.719 -1.25 5.027 1 97.38 11 SER B N 1
ATOM 1510 C CA . SER B 1 11 ? 26.438 0.11 4.578 1 97.38 11 SER B CA 1
ATOM 1511 C C . SER B 1 11 ? 25.078 0.584 5.07 1 97.38 11 SER B C 1
ATOM 1513 O O . SER B 1 11 ? 24.766 1.777 5.016 1 97.38 11 SER B O 1
ATOM 1515 N N . ALA B 1 12 ? 24.234 -0.357 5.531 1 97.56 12 ALA B N 1
ATOM 1516 C CA . ALA B 1 12 ? 22.875 -0.013 5.934 1 97.56 12 ALA B CA 1
ATOM 1517 C C . ALA B 1 12 ? 22.875 0.789 7.23 1 97.56 12 ALA B C 1
ATOM 1519 O O . ALA B 1 12 ? 23.766 0.637 8.062 1 97.56 12 ALA B O 1
ATOM 1520 N N . PRO B 1 13 ? 21.891 1.712 7.395 1 97.31 13 PRO B N 1
ATOM 1521 C CA . PRO B 1 13 ? 21.703 2.324 8.711 1 97.31 13 PRO B CA 1
ATOM 1522 C C . PRO B 1 13 ? 21.578 1.292 9.828 1 97.31 13 PRO B C 1
ATOM 1524 O O . PRO B 1 13 ? 21.031 0.204 9.609 1 97.31 13 PRO B O 1
ATOM 1527 N N . GLU B 1 14 ? 21.953 1.654 11 1 98.06 14 GLU B N 1
ATOM 1528 C CA . GLU B 1 14 ? 22.031 0.747 12.141 1 98.06 14 GLU B CA 1
ATOM 1529 C C . GLU B 1 14 ? 20.688 0.067 12.398 1 98.06 14 GLU B C 1
ATOM 1531 O O . GLU B 1 14 ? 20.641 -1.14 12.641 1 98.06 14 GLU B O 1
ATOM 1536 N N . ALA B 1 15 ? 19.625 0.774 12.281 1 98.12 15 ALA B N 1
ATOM 1537 C CA . ALA B 1 15 ? 18.312 0.254 12.617 1 98.12 15 ALA B CA 1
ATOM 1538 C C . ALA B 1 15 ? 17.812 -0.732 11.562 1 98.12 15 ALA B C 1
ATOM 1540 O O . ALA B 1 15 ? 16.906 -1.519 11.812 1 98.12 15 ALA B O 1
ATOM 1541 N N . ALA B 1 16 ? 18.391 -0.728 10.359 1 98.31 16 ALA B N 1
ATOM 1542 C CA . ALA B 1 16 ? 17.984 -1.613 9.281 1 98.31 16 ALA B CA 1
ATOM 1543 C C . ALA B 1 16 ? 18.766 -2.918 9.305 1 98.31 16 ALA B C 1
ATOM 1545 O O . ALA B 1 16 ? 18.391 -3.896 8.656 1 98.31 16 ALA B O 1
ATOM 1546 N N . LYS B 1 17 ? 19.906 -2.924 9.977 1 98.5 17 LYS B N 1
ATOM 1547 C CA . LYS B 1 17 ? 20.844 -4.047 9.914 1 98.5 17 LYS B CA 1
ATOM 1548 C C . LYS B 1 17 ? 20.172 -5.34 10.375 1 98.5 17 LYS B C 1
ATOM 1550 O O . LYS B 1 17 ? 20.25 -6.363 9.695 1 98.5 17 LYS B O 1
ATOM 1555 N N . PRO B 1 18 ? 19.453 -5.332 11.562 1 98.69 18 PRO B N 1
ATOM 1556 C CA . PRO B 1 18 ? 18.797 -6.578 11.969 1 98.69 18 PRO B CA 1
ATOM 1557 C C . PRO B 1 18 ? 17.766 -7.062 10.945 1 98.69 18 PRO B C 1
ATOM 1559 O O . PRO B 1 18 ? 17.562 -8.266 10.789 1 98.69 18 PRO B O 1
ATOM 1562 N N . LEU B 1 19 ? 17.125 -6.121 10.273 1 98.69 19 LEU B N 1
ATOM 1563 C CA . LEU B 1 19 ? 16.141 -6.473 9.258 1 98.69 19 LEU B CA 1
ATOM 1564 C C . LEU B 1 19 ? 16.812 -7.109 8.047 1 98.69 19 LEU B C 1
ATOM 1566 O O . LEU B 1 19 ? 16.281 -8.062 7.469 1 98.69 19 LEU B O 1
ATOM 1570 N N . LEU B 1 20 ? 17.938 -6.547 7.613 1 98.62 20 LEU B N 1
ATOM 1571 C CA . LEU B 1 20 ? 18.688 -7.133 6.504 1 98.62 20 LEU B CA 1
ATOM 1572 C C . LEU B 1 20 ? 19.25 -8.5 6.887 1 98.62 20 LEU B C 1
ATOM 1574 O O . LEU B 1 20 ? 19.312 -9.406 6.047 1 98.62 20 LEU B O 1
ATOM 1578 N N . GLU B 1 21 ? 19.672 -8.664 8.148 1 98.56 21 GLU B N 1
ATOM 1579 C CA . GLU B 1 21 ? 20.125 -9.969 8.625 1 98.56 21 GLU B CA 1
ATOM 1580 C C . GLU B 1 21 ? 19.016 -11.008 8.555 1 98.56 21 GLU B C 1
ATOM 1582 O O . GLU B 1 21 ? 19.25 -12.156 8.195 1 98.56 21 GLU B O 1
ATOM 1587 N N . LYS B 1 22 ? 17.844 -10.57 8.945 1 98.06 22 LYS B N 1
ATOM 1588 C CA . LYS B 1 22 ? 16.672 -11.438 8.812 1 98.06 22 LYS B CA 1
ATOM 1589 C C . LYS B 1 22 ? 16.469 -11.867 7.359 1 98.06 22 LYS B C 1
ATOM 1591 O O . LYS B 1 22 ? 16.141 -13.023 7.086 1 98.06 22 LYS B O 1
ATOM 1596 N N . SER B 1 23 ? 16.609 -10.914 6.438 1 97.5 23 SER B N 1
ATOM 1597 C CA . SER B 1 23 ? 16.484 -11.203 5.012 1 97.5 23 SER B CA 1
ATOM 1598 C C . SER B 1 23 ? 17.516 -12.234 4.566 1 97.5 23 SER B C 1
ATOM 1600 O O . SER B 1 23 ? 17.188 -13.18 3.846 1 97.5 23 SER B O 1
ATOM 1602 N N . LYS B 1 24 ? 18.766 -11.992 4.949 1 97.56 24 LYS B N 1
ATOM 1603 C CA . LYS B 1 24 ? 19.859 -12.891 4.574 1 97.56 24 LYS B CA 1
ATOM 1604 C C . LYS B 1 24 ? 19.609 -14.305 5.094 1 97.56 24 LYS B C 1
ATOM 1606 O O . LYS B 1 24 ? 19.844 -15.289 4.383 1 97.56 24 LYS B O 1
ATOM 1611 N N . LYS B 1 25 ? 19.141 -14.445 6.316 1 97.44 25 LYS B N 1
ATOM 1612 C CA . LYS B 1 25 ? 18.844 -15.742 6.918 1 97.44 25 LYS B CA 1
ATOM 1613 C C . LYS B 1 25 ? 17.703 -16.438 6.18 1 97.44 25 LYS B C 1
ATOM 1615 O O . LYS B 1 25 ? 17.75 -17.656 5.965 1 97.44 25 LYS B O 1
ATOM 1620 N N . ALA B 1 26 ? 16.719 -15.688 5.762 1 94.94 26 ALA B N 1
ATOM 1621 C CA . ALA B 1 26 ? 15.508 -16.25 5.16 1 94.94 26 ALA B CA 1
ATOM 1622 C C . ALA B 1 26 ? 15.766 -16.672 3.715 1 94.94 26 ALA B C 1
ATOM 1624 O O . ALA B 1 26 ? 15.219 -17.672 3.248 1 94.94 26 ALA B O 1
ATOM 1625 N N . TYR B 1 27 ? 16.609 -15.914 3.012 1 94.69 27 TYR B N 1
ATOM 1626 C CA . TYR B 1 27 ? 16.688 -16.109 1.567 1 94.69 27 TYR B CA 1
ATOM 1627 C C . TYR B 1 27 ? 18.078 -16.562 1.146 1 94.69 27 TYR B C 1
ATOM 1629 O O . TYR B 1 27 ? 18.312 -16.875 -0.024 1 94.69 27 TYR B O 1
ATOM 1637 N N . GLY B 1 28 ? 19.016 -16.547 2.037 1 94.56 28 GLY B N 1
ATOM 1638 C CA . GLY B 1 28 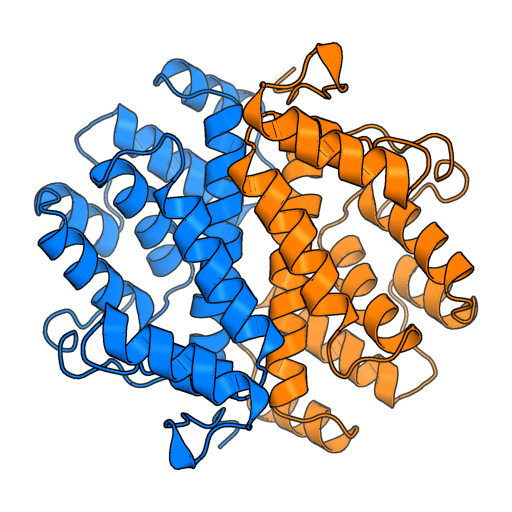? 20.391 -16.906 1.741 1 94.56 28 GLY B CA 1
ATOM 1639 C C . GLY B 1 28 ? 21.203 -15.758 1.169 1 94.56 28 GLY B C 1
ATOM 1640 O O . GLY B 1 28 ? 22.406 -15.891 0.946 1 94.56 28 GLY B O 1
ATOM 1641 N N . MET B 1 29 ? 20.531 -14.68 0.877 1 95.5 29 MET B N 1
ATOM 1642 C CA . MET B 1 29 ? 21.109 -13.438 0.379 1 95.5 29 MET B CA 1
ATOM 1643 C C . MET B 1 29 ? 20.203 -12.25 0.702 1 95.5 29 MET B C 1
ATOM 1645 O O . MET B 1 29 ? 19.078 -12.43 1.138 1 95.5 29 MET B O 1
ATOM 1649 N N . ILE B 1 30 ? 20.719 -11.055 0.578 1 97.69 30 ILE B N 1
ATOM 1650 C CA . ILE B 1 30 ? 19.891 -9.859 0.694 1 97.69 30 ILE B CA 1
ATOM 1651 C C . ILE B 1 30 ? 19.328 -9.492 -0.675 1 97.69 30 ILE B C 1
ATOM 1653 O O . ILE B 1 30 ? 20.062 -9.047 -1.561 1 97.69 30 ILE B O 1
ATOM 1657 N N . PRO B 1 31 ? 18.047 -9.688 -0.84 1 98.31 31 PRO B N 1
ATOM 1658 C CA . PRO B 1 31 ? 17.469 -9.227 -2.104 1 98.31 31 PRO B CA 1
ATOM 1659 C C . PRO B 1 31 ? 17.766 -7.754 -2.391 1 98.31 31 PRO B C 1
ATOM 1661 O O . PRO B 1 31 ? 17.75 -6.926 -1.475 1 98.31 31 PRO B O 1
ATOM 1664 N N . GLY B 1 32 ? 18.047 -7.438 -3.643 1 97.88 32 GLY B N 1
ATOM 1665 C CA . GLY B 1 32 ? 18.328 -6.062 -4.031 1 97.88 32 GLY B CA 1
ATOM 1666 C C . GLY B 1 32 ? 17.297 -5.078 -3.521 1 97.88 32 GLY B C 1
ATOM 1667 O O . GLY B 1 32 ? 17.641 -4.008 -3.018 1 97.88 32 GLY B O 1
ATOM 1668 N N . LEU B 1 33 ? 16.016 -5.457 -3.625 1 98.44 33 LEU B N 1
ATOM 1669 C CA . LEU B 1 33 ? 14.922 -4.609 -3.146 1 98.44 33 LEU B CA 1
ATOM 1670 C C . LEU B 1 33 ? 15.086 -4.301 -1.661 1 98.44 33 LEU B C 1
ATOM 1672 O O . LEU B 1 33 ? 14.914 -3.158 -1.236 1 98.44 33 LEU B O 1
ATOM 1676 N N . HIS B 1 34 ? 15.391 -5.336 -0.844 1 98.75 34 HIS B N 1
ATOM 1677 C CA . HIS B 1 34 ? 15.57 -5.117 0.587 1 98.75 34 HIS B CA 1
ATOM 1678 C C . HIS B 1 34 ? 16.734 -4.172 0.858 1 98.75 34 HIS B C 1
ATOM 1680 O O . HIS B 1 34 ? 16.672 -3.352 1.777 1 98.75 34 HIS B O 1
ATOM 1686 N N . GLY B 1 35 ? 17.781 -4.305 0.064 1 98.44 35 GLY B N 1
ATOM 1687 C CA . GLY B 1 35 ? 18.891 -3.373 0.168 1 98.44 35 GLY B CA 1
ATOM 1688 C C . GLY B 1 35 ? 18.484 -1.934 -0.088 1 98.44 35 GLY B C 1
ATOM 1689 O O . GLY B 1 35 ? 18.938 -1.022 0.608 1 98.44 35 GLY B O 1
ATOM 1690 N N . VAL B 1 36 ? 17.625 -1.726 -1.104 1 98.31 36 VAL B N 1
ATOM 1691 C CA . VAL B 1 36 ? 17.156 -0.381 -1.421 1 98.31 36 VAL B CA 1
ATOM 1692 C C . VAL B 1 36 ? 16.281 0.142 -0.282 1 98.31 36 VAL B C 1
ATOM 1694 O O . VAL B 1 36 ? 16.469 1.272 0.178 1 98.31 36 VAL B O 1
ATOM 1697 N N . LEU B 1 37 ? 15.367 -0.673 0.224 1 98.69 37 LEU B N 1
ATOM 1698 C CA . LEU B 1 37 ? 14.422 -0.275 1.265 1 98.69 37 LEU B CA 1
ATOM 1699 C C . LEU B 1 37 ? 15.148 0.038 2.566 1 98.69 37 LEU B C 1
ATOM 1701 O O . LEU B 1 37 ? 14.656 0.815 3.389 1 98.69 37 LEU B O 1
ATOM 1705 N N . ALA B 1 38 ? 16.344 -0.478 2.74 1 98.44 38 ALA B N 1
ATOM 1706 C CA . ALA B 1 38 ? 17.078 -0.377 3.988 1 98.44 38 ALA B CA 1
ATOM 1707 C C . ALA B 1 38 ? 17.438 1.074 4.301 1 98.44 38 ALA B C 1
ATOM 1709 O O . ALA B 1 38 ? 17.781 1.406 5.441 1 98.44 38 ALA B O 1
ATOM 1710 N N . SER B 1 39 ? 17.391 1.946 3.264 1 97.62 39 SER B N 1
ATOM 1711 C CA . SER B 1 39 ? 17.641 3.361 3.512 1 97.62 39 SER B CA 1
ATOM 1712 C C . SER B 1 39 ? 16.641 3.939 4.508 1 97.62 39 SER B C 1
ATOM 1714 O O . SER B 1 39 ? 16.906 4.973 5.129 1 97.62 39 SER B O 1
ATOM 1716 N N . SER B 1 40 ? 15.469 3.328 4.621 1 98.12 40 SER B N 1
ATOM 1717 C CA . SER B 1 40 ? 14.461 3.596 5.641 1 98.12 40 SER B CA 1
ATOM 1718 C C . SER B 1 40 ? 14.062 2.318 6.375 1 98.12 40 SER B C 1
ATOM 1720 O O . SER B 1 40 ? 13.312 1.501 5.84 1 98.12 40 SER B O 1
ATOM 1722 N N . PRO B 1 41 ? 14.547 2.174 7.633 1 98.44 41 PRO B N 1
ATOM 1723 C CA . PRO B 1 41 ? 14.203 0.949 8.352 1 98.44 41 PRO B CA 1
ATOM 1724 C C . PRO B 1 41 ? 12.695 0.739 8.469 1 98.44 41 PRO B C 1
ATOM 1726 O O . PRO B 1 41 ? 12.227 -0.403 8.484 1 98.44 41 PRO B O 1
ATOM 1729 N N . GLN B 1 42 ? 11.938 1.833 8.523 1 98.81 42 GLN B N 1
ATOM 1730 C CA . GLN B 1 42 ? 10.492 1.755 8.688 1 98.81 42 GLN B CA 1
ATOM 1731 C C . GLN B 1 42 ? 9.836 1.069 7.492 1 98.81 42 GLN B C 1
ATOM 1733 O O . GLN B 1 42 ? 9 0.175 7.66 1 98.81 42 GLN B O 1
ATOM 1738 N N . ILE B 1 43 ? 10.234 1.407 6.25 1 98.88 43 ILE B N 1
ATOM 1739 C CA . ILE B 1 43 ? 9.562 0.831 5.09 1 98.88 43 ILE B CA 1
ATOM 1740 C C . ILE B 1 43 ? 10.07 -0.591 4.855 1 98.88 43 ILE B C 1
ATOM 1742 O O . ILE B 1 43 ? 9.312 -1.458 4.406 1 98.88 43 ILE B O 1
ATOM 1746 N N . LEU B 1 44 ? 11.367 -0.873 5.184 1 98.88 44 LEU B N 1
ATOM 1747 C CA . LEU B 1 44 ? 11.836 -2.252 5.098 1 98.88 44 LEU B CA 1
ATOM 1748 C C . LEU B 1 44 ? 11.039 -3.156 6.035 1 98.88 44 LEU B C 1
ATOM 1750 O O . LEU B 1 44 ? 10.594 -4.234 5.633 1 98.88 44 LEU B O 1
ATOM 1754 N N . GLU B 1 45 ? 10.828 -2.713 7.266 1 98.88 45 GLU B N 1
ATOM 1755 C CA . GLU B 1 45 ? 10.023 -3.471 8.219 1 98.88 45 GLU B CA 1
ATOM 1756 C C . GLU B 1 45 ? 8.586 -3.629 7.719 1 98.88 45 GLU B C 1
ATOM 1758 O O . GLU B 1 45 ? 8 -4.707 7.836 1 98.88 45 GLU B O 1
ATOM 1763 N N . ALA B 1 46 ? 8.031 -2.57 7.191 1 98.94 46 ALA B N 1
ATOM 1764 C CA . ALA B 1 46 ? 6.684 -2.611 6.641 1 98.94 46 ALA B CA 1
ATOM 1765 C C . ALA B 1 46 ? 6.566 -3.682 5.559 1 98.94 46 ALA B C 1
ATOM 1767 O O . ALA B 1 46 ? 5.637 -4.496 5.578 1 98.94 46 ALA B O 1
ATOM 1768 N N . TYR B 1 47 ? 7.527 -3.676 4.629 1 98.94 47 TYR B N 1
ATOM 1769 C CA . TYR B 1 47 ? 7.48 -4.605 3.508 1 98.94 47 TYR B CA 1
ATOM 1770 C C . TYR B 1 47 ? 7.543 -6.051 3.994 1 98.94 47 TYR B C 1
ATOM 1772 O O . TYR B 1 47 ? 6.785 -6.902 3.529 1 98.94 47 TYR B O 1
ATOM 1780 N N . GLN B 1 48 ? 8.438 -6.277 4.898 1 98.81 48 GLN B N 1
ATOM 1781 C CA . GLN B 1 48 ? 8.609 -7.625 5.43 1 98.81 48 GLN B CA 1
ATOM 1782 C C . GLN B 1 48 ? 7.371 -8.07 6.203 1 98.81 48 GLN B C 1
ATOM 1784 O O . GLN B 1 48 ? 6.934 -9.219 6.078 1 98.81 48 GLN B O 1
ATOM 1789 N N . THR B 1 49 ? 6.793 -7.176 6.977 1 98.88 49 THR B N 1
ATOM 1790 C CA . THR B 1 49 ? 5.578 -7.48 7.73 1 98.88 49 THR B CA 1
ATOM 1791 C C . THR B 1 49 ? 4.418 -7.785 6.789 1 98.88 49 THR B C 1
ATOM 1793 O O . THR B 1 49 ? 3.695 -8.766 6.98 1 98.88 49 THR B O 1
ATOM 1796 N N . LEU B 1 50 ? 4.25 -6.965 5.773 1 98.94 50 LEU B N 1
ATOM 1797 C CA . LEU B 1 50 ? 3.166 -7.172 4.82 1 98.94 50 LEU B CA 1
ATOM 1798 C C . LEU B 1 50 ? 3.336 -8.492 4.082 1 98.94 50 LEU B C 1
ATOM 1800 O O . LEU B 1 50 ? 2.352 -9.18 3.789 1 98.94 50 LEU B O 1
ATOM 1804 N N . HIS B 1 51 ? 4.602 -8.844 3.73 1 98.75 51 HIS B N 1
ATOM 1805 C CA . HIS B 1 51 ? 4.859 -10.125 3.084 1 98.75 51 HIS B CA 1
ATOM 1806 C C . HIS B 1 51 ? 4.395 -11.289 3.957 1 98.75 51 HIS B C 1
ATOM 1808 O O . HIS B 1 51 ? 3.711 -12.195 3.479 1 98.75 51 HIS B O 1
ATOM 1814 N N . GLU B 1 52 ? 4.781 -11.227 5.219 1 98.62 52 GLU B N 1
ATOM 1815 C CA . GLU B 1 52 ? 4.398 -12.273 6.164 1 98.62 52 GLU B CA 1
ATOM 1816 C C . GLU B 1 52 ? 2.883 -12.367 6.301 1 98.62 52 GLU B C 1
ATOM 1818 O O . GLU B 1 52 ? 2.314 -13.461 6.223 1 98.62 52 GLU B O 1
ATOM 1823 N N . LEU B 1 53 ? 2.191 -11.289 6.477 1 98.88 53 LEU B N 1
ATOM 1824 C CA . LEU B 1 53 ? 0.747 -11.266 6.68 1 98.88 53 LEU B CA 1
ATOM 1825 C C . LEU B 1 53 ? 0.013 -11.75 5.434 1 98.88 53 LEU B C 1
ATOM 1827 O O . LEU B 1 53 ? -0.985 -12.469 5.531 1 98.88 53 LEU B O 1
ATOM 1831 N N . PHE B 1 54 ? 0.499 -11.367 4.266 1 98.94 54 PHE B N 1
ATOM 1832 C CA . PHE B 1 54 ? -0.169 -11.781 3.037 1 98.94 54 PHE B CA 1
ATOM 1833 C C . PHE B 1 54 ? -0.061 -13.289 2.846 1 98.94 54 PHE B C 1
ATOM 1835 O O . PHE B 1 54 ? -1.022 -13.938 2.428 1 98.94 54 PHE B O 1
ATOM 1842 N N . THR B 1 55 ? 1.101 -13.867 3.158 1 98.62 55 THR B N 1
ATOM 1843 C CA . THR B 1 55 ? 1.299 -15.297 2.98 1 98.62 55 THR B CA 1
ATOM 1844 C C . THR B 1 55 ? 0.498 -16.094 4.016 1 98.62 55 THR B C 1
ATOM 1846 O O . THR B 1 55 ? 0.354 -17.312 3.896 1 98.62 55 THR B O 1
ATOM 1849 N N . GLN B 1 56 ? -0.057 -15.367 5.02 1 98.44 56 GLN B N 1
ATOM 1850 C CA . GLN B 1 56 ? -0.858 -16 6.062 1 98.44 56 GLN B CA 1
ATOM 1851 C C . GLN B 1 56 ? -2.35 -15.805 5.809 1 98.44 56 GLN B C 1
ATOM 1853 O O . GLN B 1 56 ? -3.182 -16.172 6.637 1 98.44 56 GLN B O 1
ATOM 1858 N N . THR B 1 57 ? -2.678 -15.203 4.68 1 98.44 57 THR B N 1
ATOM 1859 C CA . THR B 1 57 ? -4.078 -15.016 4.324 1 98.44 57 THR B CA 1
ATOM 1860 C C . THR B 1 57 ? -4.719 -16.344 3.928 1 98.44 57 THR B C 1
ATOM 1862 O O . THR B 1 57 ? -4.094 -17.406 4.039 1 98.44 57 THR B O 1
ATOM 1865 N N . SER B 1 58 ? -6 -16.234 3.443 1 97.88 58 SER B N 1
ATOM 1866 C CA . SER B 1 58 ? -6.77 -17.438 3.098 1 97.88 58 SER B CA 1
ATOM 1867 C C . SER B 1 58 ? -6.402 -17.953 1.712 1 97.88 58 SER B C 1
ATOM 1869 O O . SER B 1 58 ? -6.934 -18.969 1.259 1 97.88 58 SER B O 1
ATOM 1871 N N . PHE B 1 59 ? -5.496 -17.281 0.973 1 98.69 59 PHE B N 1
ATOM 1872 C CA . PHE B 1 59 ? -5.113 -17.672 -0.383 1 98.69 59 PHE B CA 1
ATOM 1873 C C . PHE B 1 59 ? -4.145 -18.844 -0.366 1 98.69 59 PHE B C 1
ATOM 1875 O O . PHE B 1 59 ? -3.256 -18.906 0.485 1 98.69 59 PHE B O 1
ATOM 1882 N N . ASN B 1 60 ? -4.371 -19.812 -1.259 1 98.5 60 ASN B N 1
ATOM 1883 C CA . ASN B 1 60 ? -3.363 -20.859 -1.467 1 98.5 60 ASN B CA 1
ATOM 1884 C C . ASN B 1 60 ? -2.232 -20.359 -2.365 1 98.5 60 ASN B C 1
ATOM 1886 O O . ASN B 1 60 ? -2.254 -19.219 -2.828 1 98.5 60 ASN B O 1
ATOM 1890 N N . GLU B 1 61 ? -1.248 -21.188 -2.641 1 98.5 61 GLU B N 1
ATOM 1891 C CA . GLU B 1 61 ? -0.037 -20.797 -3.348 1 98.5 61 GLU B CA 1
ATOM 1892 C C . GLU B 1 61 ? -0.364 -20.266 -4.742 1 98.5 61 GLU B C 1
ATOM 1894 O O . GLU B 1 61 ? 0.228 -19.281 -5.191 1 98.5 61 GLU B O 1
ATOM 1899 N N . ALA B 1 62 ? -1.218 -20.922 -5.457 1 98.81 62 ALA B N 1
ATOM 1900 C CA . ALA B 1 62 ? -1.602 -20.453 -6.789 1 98.81 62 ALA B CA 1
ATOM 1901 C C . ALA B 1 62 ? -2.289 -19.094 -6.711 1 98.81 62 ALA B C 1
ATOM 1903 O O . ALA B 1 62 ? -2.018 -18.203 -7.527 1 98.81 62 ALA B O 1
ATOM 1904 N N . GLU B 1 63 ? -3.184 -18.891 -5.734 1 98.94 63 GLU B N 1
ATOM 1905 C CA . GLU B 1 63 ? -3.928 -17.656 -5.574 1 98.94 63 GLU B CA 1
ATOM 1906 C C . GLU B 1 63 ? -3.008 -16.516 -5.152 1 98.94 63 GLU B C 1
ATOM 1908 O O . GLU B 1 63 ? -3.141 -15.383 -5.645 1 98.94 63 GLU B O 1
ATOM 1913 N N . LEU B 1 64 ? -2.053 -16.828 -4.219 1 98.94 64 LEU B N 1
ATOM 1914 C CA . LEU B 1 64 ? -1.034 -15.844 -3.879 1 98.94 64 LEU B CA 1
ATOM 1915 C C . LEU B 1 64 ? -0.297 -15.367 -5.125 1 98.94 64 LEU B C 1
ATOM 1917 O O . LEU B 1 64 ? -0.117 -14.164 -5.324 1 98.94 64 LEU B O 1
ATOM 1921 N N . THR B 1 65 ? 0.102 -16.297 -5.953 1 98.94 65 THR B N 1
ATOM 1922 C CA . THR B 1 65 ? 0.851 -16.016 -7.168 1 98.94 65 THR B CA 1
ATOM 1923 C C . THR B 1 65 ? 0.019 -15.164 -8.133 1 98.94 65 THR B C 1
ATOM 1925 O O . THR B 1 65 ? 0.528 -14.219 -8.734 1 98.94 65 THR B O 1
ATOM 1928 N N . VAL B 1 66 ? -1.3 -15.477 -8.25 1 98.94 66 VAL B N 1
ATOM 1929 C CA . VAL B 1 66 ? -2.176 -14.734 -9.148 1 98.94 66 VAL B CA 1
ATOM 1930 C C . VAL B 1 66 ? -2.266 -13.281 -8.703 1 98.94 66 VAL B C 1
ATOM 1932 O O . VAL B 1 66 ? -2.135 -12.367 -9.516 1 98.94 66 VAL B O 1
ATOM 1935 N N . VAL B 1 67 ? -2.404 -13.016 -7.41 1 98.94 67 VAL B N 1
ATOM 1936 C CA . VAL B 1 67 ? -2.533 -11.648 -6.91 1 98.94 67 VAL B CA 1
ATOM 1937 C C . VAL B 1 67 ? -1.21 -10.906 -7.086 1 98.94 67 VAL B C 1
ATOM 1939 O O . VAL B 1 67 ? -1.169 -9.836 -7.695 1 98.94 67 VAL B O 1
ATOM 1942 N N . TRP B 1 68 ? -0.076 -11.5 -6.648 1 98.94 68 TRP B N 1
ATOM 1943 C CA . TRP B 1 68 ? 1.236 -10.875 -6.746 1 98.94 68 TRP B CA 1
ATOM 1944 C C . TRP B 1 68 ? 1.568 -10.531 -8.195 1 98.94 68 TRP B C 1
ATOM 1946 O O . TRP B 1 68 ? 1.873 -9.375 -8.508 1 98.94 68 TRP B O 1
ATOM 1956 N N . GLN B 1 69 ? 1.44 -11.5 -9.062 1 98.94 69 GLN B N 1
ATOM 1957 C CA . GLN B 1 69 ? 1.972 -11.352 -10.414 1 98.94 69 GLN B CA 1
ATOM 1958 C C . GLN B 1 69 ? 1.05 -10.492 -11.273 1 98.94 69 GLN B C 1
ATOM 1960 O O . GLN B 1 69 ? 1.514 -9.773 -12.156 1 98.94 69 GLN B O 1
ATOM 1965 N N . ALA B 1 70 ? -0.321 -10.578 -11.031 1 98.94 70 ALA B N 1
ATOM 1966 C CA . ALA B 1 70 ? -1.216 -9.664 -11.734 1 98.94 70 ALA B CA 1
ATOM 1967 C C . ALA B 1 70 ? -0.843 -8.211 -11.461 1 98.94 70 ALA B C 1
ATOM 1969 O O . ALA B 1 70 ? -0.825 -7.379 -12.367 1 98.94 70 ALA B O 1
ATOM 1970 N N . ILE B 1 71 ? -0.502 -7.934 -10.203 1 98.94 71 ILE B N 1
ATOM 1971 C CA . ILE B 1 71 ? -0.154 -6.574 -9.805 1 98.94 71 ILE B CA 1
ATOM 1972 C C . ILE B 1 71 ? 1.211 -6.203 -10.375 1 98.94 71 ILE B C 1
ATOM 1974 O O . ILE B 1 71 ? 1.377 -5.125 -10.953 1 98.94 71 ILE B O 1
ATOM 1978 N N . ASN B 1 72 ? 2.242 -7.102 -10.195 1 98.88 72 ASN B N 1
ATOM 1979 C CA . ASN B 1 72 ? 3.582 -6.84 -10.703 1 98.88 72 ASN B CA 1
ATOM 1980 C C . ASN B 1 72 ? 3.562 -6.535 -12.195 1 98.88 72 ASN B C 1
ATOM 1982 O O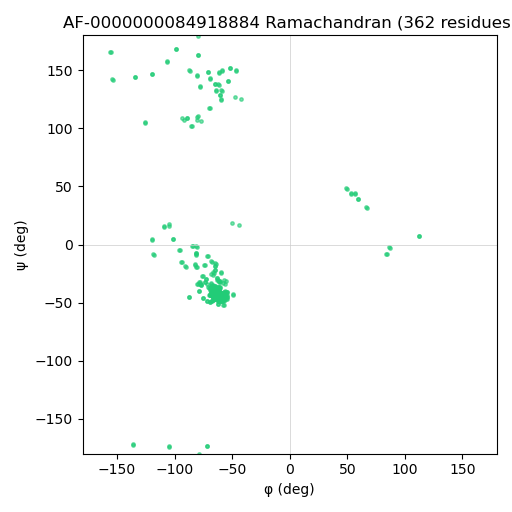 . ASN B 1 72 ? 4.223 -5.602 -12.656 1 98.88 72 ASN B O 1
ATOM 1986 N N . VAL B 1 73 ? 2.805 -7.34 -12.969 1 98.81 73 VAL B N 1
ATOM 1987 C CA . VAL B 1 73 ? 2.74 -7.207 -14.414 1 98.81 73 VAL B CA 1
ATOM 1988 C C . VAL B 1 73 ? 2.014 -5.914 -14.781 1 98.81 73 VAL B C 1
ATOM 1990 O O . VAL B 1 73 ? 2.465 -5.164 -15.656 1 98.81 73 VAL B O 1
ATOM 1993 N N . GLU B 1 74 ? 0.884 -5.633 -14.07 1 98.56 74 GLU B N 1
ATOM 1994 C CA . GLU B 1 74 ? 0.149 -4.398 -14.344 1 98.56 74 GLU B CA 1
ATOM 1995 C C . GLU B 1 74 ? 1.016 -3.17 -14.086 1 98.56 74 GLU B C 1
ATOM 1997 O O . GLU B 1 74 ? 0.958 -2.195 -14.836 1 98.56 74 GLU B O 1
ATOM 2002 N N . HIS B 1 75 ? 1.877 -3.217 -13.039 1 98.56 75 HIS B N 1
ATOM 2003 C CA . HIS B 1 75 ? 2.777 -2.123 -12.695 1 98.56 75 HIS B CA 1
ATOM 2004 C C . HIS B 1 75 ? 4.031 -2.146 -13.562 1 98.56 75 HIS B C 1
ATOM 2006 O O . HIS B 1 75 ? 4.871 -1.247 -13.469 1 98.56 75 HIS B O 1
ATOM 2012 N N . ALA B 1 76 ? 4.227 -3.18 -14.383 1 98.25 76 ALA B N 1
ATOM 2013 C CA . ALA B 1 76 ? 5.395 -3.357 -15.242 1 98.25 76 ALA B CA 1
ATOM 2014 C C . ALA B 1 76 ? 6.684 -3.338 -14.422 1 98.25 76 ALA B C 1
ATOM 2016 O O . ALA B 1 76 ? 7.66 -2.689 -14.805 1 98.25 76 ALA B O 1
ATOM 2017 N N . CYS B 1 77 ? 6.648 -4.016 -13.359 1 98.38 77 CYS B N 1
ATOM 2018 C CA . CYS B 1 77 ? 7.828 -4.008 -12.5 1 98.38 77 CYS B CA 1
ATOM 2019 C C . CYS B 1 77 ? 8.891 -4.965 -13.023 1 98.38 77 CYS B C 1
ATOM 2021 O O . CYS B 1 77 ? 8.773 -6.18 -12.867 1 98.38 77 CYS B O 1
ATOM 2023 N N . HIS B 1 78 ? 9.953 -4.477 -13.516 1 97.94 78 HIS B N 1
ATOM 2024 C CA . HIS B 1 78 ? 11.016 -5.246 -14.156 1 97.94 78 HIS B CA 1
ATOM 2025 C C . HIS B 1 78 ? 11.727 -6.145 -13.156 1 97.94 78 HIS B C 1
ATOM 2027 O O . HIS B 1 78 ? 12.289 -7.18 -13.531 1 97.94 78 HIS B O 1
ATOM 2033 N N . TYR B 1 79 ? 11.727 -5.801 -11.906 1 98.19 79 TYR B N 1
ATOM 2034 C CA . TYR B 1 79 ? 12.391 -6.547 -10.844 1 98.19 79 TYR B CA 1
ATOM 2035 C C . TYR B 1 79 ? 11.477 -7.625 -10.281 1 98.19 79 TYR B C 1
ATOM 2037 O O . TYR B 1 79 ? 11.898 -8.766 -10.086 1 98.19 79 TYR B O 1
ATOM 2045 N N . CYS B 1 80 ? 10.227 -7.289 -10.031 1 98.81 80 CYS B N 1
ATOM 2046 C CA . CYS B 1 80 ? 9.336 -8.141 -9.258 1 98.81 80 CYS B CA 1
ATOM 2047 C C . CYS B 1 80 ? 8.766 -9.266 -10.133 1 98.81 80 CYS B C 1
ATOM 2049 O O . CYS B 1 80 ? 8.516 -10.367 -9.641 1 98.81 80 CYS B O 1
ATOM 2051 N N . VAL B 1 81 ? 8.523 -8.984 -11.484 1 98.81 81 VAL B N 1
ATOM 2052 C CA . VAL B 1 81 ? 7.957 -10.031 -12.328 1 98.81 81 VAL B CA 1
ATOM 2053 C C . VAL B 1 81 ? 8.906 -11.227 -12.375 1 98.81 81 VAL B C 1
ATOM 2055 O O . VAL B 1 81 ? 8.516 -12.359 -12.078 1 98.81 81 VAL B O 1
ATOM 2058 N N . PRO B 1 82 ? 10.219 -11.023 -12.633 1 98.75 82 PRO B N 1
ATOM 2059 C CA . PRO B 1 82 ? 11.133 -12.164 -12.609 1 98.75 82 PRO B CA 1
ATOM 2060 C C . PRO B 1 82 ? 11.258 -12.789 -11.219 1 98.75 82 PRO B C 1
ATOM 2062 O O . PRO B 1 82 ? 11.273 -14.016 -11.086 1 98.75 82 PRO B O 1
ATOM 2065 N N . ALA B 1 83 ? 11.391 -11.992 -10.188 1 98.38 83 ALA B N 1
ATOM 2066 C CA . ALA B 1 83 ? 11.531 -12.508 -8.828 1 98.38 83 ALA B CA 1
ATOM 2067 C C . ALA B 1 83 ? 10.344 -13.383 -8.438 1 98.38 83 ALA B C 1
ATOM 2069 O O . ALA B 1 83 ? 10.516 -14.477 -7.91 1 98.38 83 ALA B O 1
ATOM 2070 N N . HIS B 1 84 ? 9.109 -12.953 -8.766 1 98.69 84 HIS B N 1
ATOM 2071 C CA . HIS B 1 84 ? 7.914 -13.695 -8.375 1 98.69 84 HIS B CA 1
ATOM 2072 C C . HIS B 1 84 ? 7.652 -14.852 -9.328 1 98.69 84 HIS B C 1
ATOM 2074 O O . HIS B 1 84 ? 6.828 -15.727 -9.039 1 98.69 84 HIS B O 1
ATOM 2080 N N . THR B 1 85 ? 8.242 -14.797 -10.539 1 98.75 85 THR B N 1
ATOM 2081 C CA . THR B 1 85 ? 8.258 -16 -11.352 1 98.75 85 THR B CA 1
ATOM 2082 C C . THR B 1 85 ? 9.039 -17.109 -10.656 1 98.75 85 THR B C 1
ATOM 2084 O O . THR B 1 85 ? 8.57 -18.25 -10.562 1 98.75 85 THR B O 1
ATOM 2087 N N . GLY B 1 86 ? 10.289 -16.766 -10.164 1 98.12 86 GLY B N 1
ATOM 2088 C CA . GLY B 1 86 ? 11.078 -17.719 -9.414 1 98.12 86 GLY B CA 1
ATOM 2089 C C . GLY B 1 86 ? 10.375 -18.234 -8.172 1 98.12 86 GLY B C 1
ATOM 2090 O O . GLY B 1 86 ? 10.375 -19.438 -7.898 1 98.12 86 GLY B O 1
ATOM 2091 N N . ILE B 1 87 ? 9.773 -17.375 -7.391 1 97.62 87 ILE B N 1
ATOM 2092 C CA . ILE B 1 87 ? 9.047 -17.734 -6.176 1 97.62 87 ILE B CA 1
ATOM 2093 C C . ILE B 1 87 ? 7.891 -18.672 -6.512 1 97.62 87 ILE B C 1
ATOM 2095 O O . ILE B 1 87 ? 7.652 -19.656 -5.805 1 97.62 87 ILE B O 1
ATOM 2099 N N . ALA B 1 88 ? 7.141 -18.344 -7.578 1 98.62 88 ALA B N 1
ATOM 2100 C CA . ALA B 1 88 ? 6.031 -19.203 -8.008 1 98.62 88 ALA B CA 1
ATOM 2101 C C . ALA B 1 88 ? 6.516 -20.609 -8.32 1 98.62 88 ALA B C 1
ATOM 2103 O O . ALA B 1 88 ? 5.855 -21.594 -7.973 1 98.62 88 ALA B O 1
ATOM 2104 N N . LYS B 1 89 ? 7.605 -20.703 -9.016 1 98.25 89 LYS B N 1
ATOM 2105 C CA . LYS B 1 89 ? 8.172 -22.016 -9.328 1 98.25 89 LYS B CA 1
ATOM 2106 C C . LYS B 1 89 ? 8.555 -22.766 -8.055 1 98.25 89 LYS B C 1
ATOM 2108 O O . LYS B 1 89 ? 8.344 -23.984 -7.957 1 98.25 89 LYS B O 1
ATOM 2113 N N . MET B 1 90 ? 9.148 -22.094 -7.113 1 96.69 90 MET B N 1
ATOM 2114 C CA . MET B 1 90 ? 9.516 -22.688 -5.832 1 96.69 90 MET B CA 1
ATOM 2115 C C . MET B 1 90 ? 8.273 -23.188 -5.094 1 96.69 90 MET B C 1
ATOM 2117 O O . MET B 1 90 ? 8.336 -24.188 -4.383 1 96.69 90 MET B O 1
ATOM 2121 N N . MET B 1 91 ? 7.172 -22.484 -5.316 1 97.75 91 MET B N 1
ATOM 2122 C CA . MET B 1 91 ? 5.906 -22.844 -4.684 1 97.75 91 MET B CA 1
ATOM 2123 C C . MET B 1 91 ? 5.188 -23.922 -5.484 1 97.75 91 MET B C 1
ATOM 2125 O O . MET B 1 91 ? 4.066 -24.312 -5.152 1 97.75 91 MET B O 1
ATOM 2129 N N . LYS B 1 92 ? 5.758 -24.312 -6.547 1 98.44 92 LYS B N 1
ATOM 2130 C CA . LYS B 1 92 ? 5.27 -25.391 -7.398 1 98.44 92 LYS B CA 1
ATOM 2131 C C . LYS B 1 92 ? 3.949 -25.016 -8.062 1 98.44 92 LYS B C 1
ATOM 2133 O O . LYS B 1 92 ? 3.068 -25.859 -8.234 1 98.44 92 LYS B O 1
ATOM 2138 N N . VAL B 1 93 ? 3.82 -23.766 -8.32 1 98.69 93 VAL B N 1
ATOM 2139 C CA . VAL B 1 93 ? 2.67 -23.312 -9.094 1 98.69 93 VAL B CA 1
ATOM 2140 C C . VAL B 1 93 ? 2.793 -23.781 -10.539 1 98.69 93 VAL B C 1
ATOM 2142 O O . VAL B 1 93 ? 3.891 -23.797 -11.102 1 98.69 93 VAL B O 1
ATOM 2145 N N . ASP B 1 94 ? 1.71 -24.141 -11.18 1 98.44 94 ASP B N 1
ATOM 2146 C CA . ASP B 1 94 ? 1.675 -24.641 -12.547 1 98.44 94 ASP B CA 1
ATOM 2147 C C . ASP B 1 94 ? 2.246 -23.625 -13.531 1 98.44 94 ASP B C 1
ATOM 2149 O O . ASP B 1 94 ? 1.901 -22.438 -13.469 1 98.44 94 ASP B O 1
ATOM 2153 N N . ASP B 1 95 ? 3.096 -24.078 -14.391 1 98.25 95 ASP B N 1
ATOM 2154 C CA . ASP B 1 95 ? 3.723 -23.203 -15.391 1 98.25 95 ASP B CA 1
ATOM 2155 C C . ASP B 1 95 ? 2.672 -22.516 -16.25 1 98.25 95 ASP B C 1
ATOM 2157 O O . ASP B 1 95 ? 2.869 -21.375 -16.688 1 98.25 95 ASP B O 1
ATOM 2161 N N . ALA B 1 96 ? 1.587 -23.172 -16.5 1 98.44 96 ALA B N 1
ATOM 2162 C CA . ALA B 1 96 ? 0.532 -22.578 -17.328 1 98.44 96 ALA B CA 1
ATOM 2163 C C . ALA B 1 96 ? -0.02 -21.312 -16.672 1 98.44 96 ALA B C 1
ATOM 2165 O O . ALA B 1 96 ? -0.368 -20.359 -17.375 1 98.44 96 ALA B O 1
ATOM 2166 N N . ILE B 1 97 ? -0.143 -21.328 -15.359 1 98.69 97 ILE B N 1
ATOM 2167 C CA . ILE B 1 97 ? -0.599 -20.156 -14.617 1 98.69 97 ILE B CA 1
ATOM 2168 C C . ILE B 1 97 ? 0.454 -19.047 -14.703 1 98.69 97 ILE B C 1
ATOM 2170 O O . ILE B 1 97 ? 0.136 -17.906 -15.023 1 98.69 97 ILE B O 1
ATOM 2174 N N . ILE B 1 98 ? 1.724 -19.375 -14.438 1 98.69 98 ILE B N 1
ATOM 2175 C CA . ILE B 1 98 ? 2.836 -18.438 -14.438 1 98.69 98 ILE B CA 1
ATOM 2176 C C . ILE B 1 98 ? 2.943 -17.766 -15.805 1 98.69 98 ILE B C 1
ATOM 2178 O O . ILE B 1 98 ? 3.008 -16.531 -15.891 1 98.69 98 ILE B O 1
ATOM 2182 N N . ASP B 1 99 ? 2.895 -18.547 -16.844 1 98.25 99 ASP B N 1
ATOM 2183 C CA . ASP B 1 99 ? 3.057 -18.031 -18.203 1 98.25 99 ASP B CA 1
ATOM 2184 C C . ASP B 1 99 ? 1.888 -17.125 -18.594 1 98.25 99 ASP B C 1
ATOM 2186 O O . ASP B 1 99 ? 2.086 -16.078 -19.219 1 98.25 99 ASP B O 1
ATOM 2190 N N . ALA B 1 100 ? 0.698 -17.562 -18.281 1 98.62 100 ALA B N 1
ATOM 2191 C CA . ALA B 1 100 ? -0.476 -16.75 -18.609 1 98.62 100 ALA B CA 1
ATOM 2192 C C . ALA B 1 100 ? -0.4 -15.383 -17.953 1 98.62 100 ALA B C 1
ATOM 2194 O O . ALA B 1 100 ? -0.749 -14.367 -18.562 1 98.62 100 ALA B O 1
ATOM 2195 N N . LEU B 1 101 ? 0.027 -15.344 -16.703 1 98.75 101 LEU B N 1
ATOM 2196 C CA . LEU B 1 101 ? 0.146 -14.086 -15.984 1 98.75 101 LEU B CA 1
ATOM 2197 C C . LEU B 1 101 ? 1.2 -13.188 -16.625 1 98.75 101 LEU B C 1
ATOM 2199 O O . LEU B 1 101 ? 0.953 -12 -16.859 1 98.75 101 LEU B O 1
ATOM 2203 N N . ARG B 1 102 ? 2.363 -13.781 -16.922 1 98.5 102 ARG B N 1
ATOM 2204 C CA . ARG B 1 102 ? 3.451 -13.023 -17.531 1 98.5 102 ARG B CA 1
ATOM 2205 C C . ARG B 1 102 ? 3.053 -12.508 -18.906 1 98.5 102 ARG B C 1
ATOM 2207 O O . ARG B 1 102 ? 3.459 -11.414 -19.312 1 98.5 102 ARG B O 1
ATOM 2214 N N . ASP B 1 103 ? 2.182 -13.242 -19.594 1 97.94 103 ASP B N 1
ATOM 2215 C CA . ASP B 1 103 ? 1.796 -12.93 -20.953 1 97.94 103 ASP B CA 1
ATOM 2216 C C . ASP B 1 103 ? 0.5 -12.117 -21 1 97.94 103 ASP B C 1
ATOM 2218 O O . ASP B 1 103 ? 0.03 -11.734 -22.062 1 97.94 103 ASP B O 1
ATOM 2222 N N . GLU B 1 104 ? -0.1 -11.906 -19.844 1 98 104 GLU B N 1
ATOM 2223 C CA . GLU B 1 104 ? -1.356 -11.172 -19.719 1 98 104 GLU B CA 1
ATOM 2224 C C . GLU B 1 104 ? -2.469 -11.836 -20.516 1 98 104 GLU B C 1
ATOM 2226 O O . GLU B 1 104 ? -3.201 -11.172 -21.25 1 98 104 GLU B O 1
ATOM 2231 N N . THR B 1 105 ? -2.51 -13.141 -20.516 1 98.06 105 THR B N 1
ATOM 2232 C CA . THR B 1 105 ? -3.588 -13.914 -21.125 1 98.06 105 THR B CA 1
ATOM 2233 C C . THR B 1 105 ? -4.484 -14.523 -20.047 1 98.06 105 THR B C 1
ATOM 2235 O O . THR B 1 105 ? -4.066 -14.68 -18.891 1 98.06 105 THR B O 1
ATOM 2238 N N . PRO B 1 106 ? -5.711 -14.852 -20.375 1 98.12 106 PRO B N 1
ATOM 2239 C CA . PRO B 1 106 ? -6.625 -15.398 -19.359 1 98.12 106 PRO B CA 1
ATOM 2240 C C . PRO B 1 106 ? -6.133 -16.719 -18.766 1 98.12 106 PRO B C 1
ATOM 2242 O O . PRO B 1 106 ? -5.531 -17.531 -19.469 1 98.12 106 PRO B O 1
ATOM 2245 N N . LEU B 1 107 ? -6.453 -16.922 -17.531 1 98.75 107 LEU B N 1
ATOM 2246 C CA . LEU B 1 107 ? -6.176 -18.188 -16.875 1 98.75 107 LEU B CA 1
ATOM 2247 C C . LEU B 1 107 ? -7.227 -19.234 -17.234 1 98.75 107 LEU B C 1
ATOM 2249 O O . LEU B 1 107 ? -8.406 -18.906 -17.375 1 98.75 107 LEU B O 1
ATOM 2253 N N . GLU B 1 108 ? -6.785 -20.469 -17.328 1 97.75 108 GLU B N 1
ATOM 2254 C CA . GLU B 1 108 ? -7.691 -21.547 -17.703 1 97.75 108 GLU B CA 1
ATOM 2255 C C . GLU B 1 108 ? -8.695 -21.828 -16.578 1 97.75 108 GLU B C 1
ATOM 2257 O O . GLU B 1 108 ? -9.867 -22.109 -16.844 1 97.75 108 GLU B O 1
ATOM 2262 N N . ASP B 1 109 ? -8.203 -21.859 -15.359 1 98.25 109 ASP B N 1
ATOM 2263 C CA . ASP B 1 109 ? -9.07 -22.047 -14.203 1 98.25 109 ASP B CA 1
ATOM 2264 C C . ASP B 1 109 ? -9.961 -20.828 -13.977 1 98.25 109 ASP B C 1
ATOM 2266 O O . ASP B 1 109 ? -9.469 -19.734 -13.68 1 98.25 109 ASP B O 1
ATOM 2270 N N . ALA B 1 110 ? -11.258 -20.969 -14.062 1 98.19 110 ALA B N 1
ATOM 2271 C CA . ALA B 1 110 ? -12.211 -19.859 -14.023 1 98.19 110 ALA B CA 1
ATOM 2272 C C . ALA B 1 110 ? -12.156 -19.141 -12.68 1 98.19 110 ALA B C 1
ATOM 2274 O O . ALA B 1 110 ? -12.352 -17.922 -12.617 1 98.19 110 ALA B O 1
ATOM 2275 N N . LYS B 1 111 ? -11.953 -19.891 -11.641 1 98.62 111 LYS B N 1
ATOM 2276 C CA . LYS B 1 111 ? -11.875 -19.25 -10.328 1 98.62 111 LYS B CA 1
ATOM 2277 C C . LYS B 1 111 ? -10.641 -18.375 -10.211 1 98.62 111 LYS B C 1
ATOM 2279 O O . LYS B 1 111 ? -10.711 -17.25 -9.711 1 98.62 111 LYS B O 1
ATOM 2284 N N . LEU B 1 112 ? -9.516 -18.844 -10.664 1 98.88 112 LEU B N 1
ATOM 2285 C CA . LEU B 1 112 ? -8.289 -18.047 -10.656 1 98.88 112 LEU B CA 1
ATOM 2286 C C . LEU B 1 112 ? -8.406 -16.844 -11.578 1 98.88 112 LEU B C 1
ATOM 2288 O O . LEU B 1 112 ? -7.859 -15.773 -11.289 1 98.88 112 LEU B O 1
ATOM 2292 N N . GLU B 1 113 ? -9.109 -17.031 -12.695 1 98.81 113 GLU B N 1
ATOM 2293 C CA . GLU B 1 113 ? -9.312 -15.891 -13.594 1 98.81 113 GLU B CA 1
ATOM 2294 C C . GLU B 1 113 ? -10.18 -14.82 -12.945 1 98.81 113 GLU B C 1
ATOM 2296 O O . GLU B 1 113 ? -9.969 -13.625 -13.164 1 98.81 113 GLU B O 1
ATOM 2301 N N . ALA B 1 114 ? -11.164 -15.242 -12.156 1 98.81 114 ALA B N 1
ATOM 2302 C CA . ALA B 1 114 ? -11.969 -14.281 -11.414 1 98.81 114 ALA B CA 1
ATOM 2303 C C . ALA B 1 114 ? -11.117 -13.5 -10.422 1 98.81 114 ALA B C 1
ATOM 2305 O O . ALA B 1 114 ? -11.305 -12.297 -10.242 1 98.81 114 ALA B O 1
ATOM 2306 N N . LEU B 1 115 ? -10.164 -14.18 -9.781 1 98.88 115 LEU B N 1
ATOM 2307 C CA . LEU B 1 115 ? -9.242 -13.531 -8.852 1 98.88 115 LEU B CA 1
ATOM 2308 C C . LEU B 1 115 ? -8.359 -12.531 -9.578 1 98.88 115 LEU B C 1
ATOM 2310 O O . LEU B 1 115 ? -8.18 -11.398 -9.117 1 98.88 115 LEU B O 1
ATOM 2314 N N . ARG B 1 116 ? -7.809 -12.93 -10.703 1 98.94 116 ARG B N 1
ATOM 2315 C CA . ARG B 1 116 ? -6.988 -12.023 -11.508 1 98.94 116 ARG B CA 1
ATOM 2316 C C . ARG B 1 116 ? -7.785 -10.789 -11.93 1 98.94 116 ARG B C 1
ATOM 2318 O O . ARG B 1 116 ? -7.301 -9.664 -11.812 1 98.94 116 ARG B O 1
ATOM 2325 N N . THR B 1 117 ? -9.031 -11.031 -12.391 1 98.81 117 THR B N 1
ATOM 2326 C CA . THR B 1 117 ? -9.883 -9.961 -12.898 1 98.81 117 THR B CA 1
ATOM 2327 C C . THR B 1 117 ? -10.203 -8.961 -11.797 1 98.81 117 THR B C 1
ATOM 2329 O O . THR B 1 117 ? -10.109 -7.746 -12 1 98.81 117 THR B O 1
ATOM 2332 N N . MET B 1 118 ? -10.555 -9.43 -10.617 1 98.75 118 MET B N 1
ATOM 2333 C CA . MET B 1 118 ? -10.852 -8.539 -9.5 1 98.75 118 MET B CA 1
ATOM 2334 C C . MET B 1 118 ? -9.602 -7.773 -9.07 1 98.75 118 MET B C 1
ATOM 2336 O O . MET B 1 118 ? -9.672 -6.574 -8.797 1 98.75 118 MET B O 1
ATOM 2340 N N . THR B 1 119 ? -8.453 -8.5 -9.008 1 98.94 119 THR B N 1
ATOM 2341 C CA . THR B 1 119 ? -7.199 -7.852 -8.641 1 98.94 119 THR B CA 1
ATOM 2342 C C . THR B 1 119 ? -6.891 -6.688 -9.578 1 98.94 119 THR B C 1
ATOM 2344 O O . THR B 1 119 ? -6.602 -5.578 -9.125 1 98.94 119 THR B O 1
ATOM 2347 N N . LEU B 1 120 ? -7.059 -6.902 -10.844 1 98.81 120 LEU B N 1
ATOM 2348 C CA . LEU B 1 120 ? -6.758 -5.875 -11.844 1 98.81 120 LEU B CA 1
ATOM 2349 C C . LEU B 1 120 ? -7.754 -4.727 -11.75 1 98.81 120 LEU B C 1
ATOM 2351 O O . LEU B 1 120 ? -7.383 -3.562 -11.914 1 98.81 120 LEU B O 1
ATOM 2355 N N . ALA B 1 121 ? -9.016 -5.047 -11.508 1 98.69 121 ALA B N 1
ATOM 2356 C CA . ALA B 1 121 ? -10.023 -4.004 -11.359 1 98.69 121 ALA B CA 1
ATOM 2357 C C . ALA B 1 121 ? -9.68 -3.078 -10.188 1 98.69 121 ALA B C 1
ATOM 2359 O O . ALA B 1 121 ? -9.758 -1.854 -10.32 1 98.69 121 ALA B O 1
ATOM 2360 N N . ILE B 1 122 ? -9.219 -3.664 -9.078 1 98.62 122 ILE B N 1
ATOM 2361 C CA . ILE B 1 122 ? -8.875 -2.893 -7.887 1 98.62 122 ILE B CA 1
ATOM 2362 C C . ILE B 1 122 ? -7.652 -2.023 -8.172 1 98.62 122 ILE B C 1
ATOM 2364 O O . ILE B 1 122 ? -7.621 -0.845 -7.809 1 98.62 122 ILE B O 1
ATOM 2368 N N . VAL B 1 123 ? -6.672 -2.578 -8.828 1 98.69 123 VAL B N 1
ATOM 2369 C CA . VAL B 1 123 ? -5.43 -1.874 -9.125 1 98.69 123 VAL B CA 1
ATOM 2370 C C . VAL B 1 123 ? -5.703 -0.732 -10.102 1 98.69 123 VAL B C 1
ATOM 2372 O O . VAL B 1 123 ? -5.312 0.411 -9.852 1 98.69 123 VAL B O 1
ATOM 2375 N N . LYS B 1 124 ? -6.441 -0.987 -11.18 1 98.19 124 LYS B N 1
ATOM 2376 C CA . LYS B 1 124 ? -6.621 -0.043 -12.273 1 98.19 124 LYS B CA 1
ATOM 2377 C C . LYS B 1 124 ? -7.559 1.092 -11.875 1 98.19 124 LYS B C 1
ATOM 2379 O O . LYS B 1 124 ? -7.387 2.23 -12.32 1 98.19 124 LYS B O 1
ATOM 2384 N N . ASN B 1 125 ? -8.492 0.76 -11.031 1 97.69 125 ASN B N 1
ATOM 2385 C CA . ASN B 1 125 ? -9.523 1.747 -10.727 1 97.69 125 ASN B CA 1
ATOM 2386 C C . ASN B 1 125 ? -9.375 2.279 -9.305 1 97.69 125 ASN B C 1
ATOM 2388 O O . ASN B 1 125 ? -10.328 2.832 -8.742 1 97.69 125 ASN B O 1
ATOM 2392 N N . ARG B 1 126 ? -8.242 2.061 -8.672 1 97.44 126 ARG B N 1
ATOM 2393 C CA . ARG B 1 126 ? -7.914 2.572 -7.348 1 97.44 126 ARG B CA 1
ATOM 2394 C C . ARG B 1 126 ? -8.992 2.203 -6.332 1 97.44 126 ARG B C 1
ATOM 2396 O O . ARG B 1 126 ? -9.477 3.062 -5.598 1 97.44 126 ARG B O 1
ATOM 2403 N N . GLY B 1 127 ? -9.43 0.966 -6.414 1 96.94 127 GLY B N 1
ATOM 2404 C CA . GLY B 1 127 ? -10.352 0.434 -5.43 1 96.94 127 GLY B CA 1
ATOM 2405 C C . GLY B 1 127 ? -11.805 0.716 -5.758 1 96.94 127 GLY B C 1
ATOM 2406 O O . GLY B 1 127 ? -12.703 0.309 -5.023 1 96.94 127 GLY B O 1
ATOM 2407 N N . ASN B 1 128 ? -12.07 1.455 -6.844 1 96.88 128 ASN B N 1
ATOM 2408 C CA . ASN B 1 128 ? -13.453 1.631 -7.285 1 96.88 128 ASN B CA 1
ATOM 2409 C C . ASN B 1 128 ? -13.906 0.472 -8.164 1 96.88 128 ASN B C 1
ATOM 2411 O O . ASN B 1 128 ? -13.586 0.424 -9.352 1 96.88 128 ASN B O 1
ATOM 2415 N N . VAL B 1 129 ? -14.664 -0.44 -7.613 1 96.5 129 VAL B N 1
ATOM 2416 C CA . VAL B 1 129 ? -15.18 -1.586 -8.359 1 96.5 129 VAL B CA 1
ATOM 2417 C C . VAL B 1 129 ? -16.703 -1.568 -8.344 1 96.5 129 VAL B C 1
ATOM 2419 O O . VAL B 1 129 ? -17.312 -1.119 -7.375 1 96.5 129 VAL B O 1
ATOM 2422 N N . SER B 1 130 ? -17.312 -2.023 -9.375 1 95.44 130 SER B N 1
ATOM 2423 C CA . SER B 1 130 ? -18.766 -2.02 -9.5 1 95.44 130 SER B CA 1
ATOM 2424 C C . SER B 1 130 ? -19.391 -3.182 -8.734 1 95.44 130 SER B C 1
ATOM 2426 O O . SER B 1 130 ? -18.703 -4.145 -8.383 1 95.44 130 SER B O 1
ATOM 2428 N N . LYS B 1 131 ? -20.688 -3.061 -8.508 1 94.94 131 LYS B N 1
ATOM 2429 C CA . LYS B 1 131 ? -21.438 -4.152 -7.895 1 94.94 131 LYS B CA 1
ATOM 2430 C C . LYS B 1 131 ? -21.391 -5.41 -8.758 1 94.94 131 LYS B C 1
ATOM 2432 O O . LYS B 1 131 ? -21.312 -6.523 -8.234 1 94.94 131 LYS B O 1
ATOM 2437 N N . GLU B 1 132 ? -21.422 -5.227 -10.047 1 96.38 132 GLU B N 1
ATOM 2438 C CA . GLU B 1 132 ? -21.375 -6.355 -10.977 1 96.38 132 GLU B CA 1
ATOM 2439 C C . GLU B 1 132 ? -20.047 -7.098 -10.859 1 96.38 132 GLU B C 1
ATOM 2441 O O . GLU B 1 132 ? -20.016 -8.328 -10.898 1 96.38 132 GLU B O 1
ATOM 2446 N N . GLU B 1 133 ? -18.953 -6.387 -10.789 1 96.94 133 GLU B N 1
ATOM 2447 C CA . GLU B 1 133 ? -17.641 -6.992 -10.625 1 96.94 133 GLU B CA 1
ATOM 2448 C C . GLU B 1 133 ? -17.547 -7.77 -9.32 1 96.94 133 GLU B C 1
ATOM 2450 O O . GLU B 1 133 ? -17.016 -8.883 -9.289 1 96.94 133 GLU B O 1
ATOM 2455 N N . LEU B 1 134 ? -18.078 -7.18 -8.258 1 97.12 134 LEU B N 1
ATOM 2456 C CA . LEU B 1 134 ? -18.062 -7.848 -6.965 1 97.12 134 LEU B CA 1
ATOM 2457 C C . LEU B 1 134 ? -18.922 -9.109 -6.996 1 97.12 134 LEU B C 1
ATOM 2459 O O . LEU B 1 134 ? -18.516 -10.156 -6.488 1 97.12 134 LEU B O 1
ATOM 2463 N N . ASP B 1 135 ? -20.062 -8.992 -7.621 1 96.44 135 ASP B N 1
ATOM 2464 C CA . ASP B 1 135 ? -20.953 -10.141 -7.723 1 96.44 135 ASP B CA 1
ATOM 2465 C C . ASP B 1 135 ? -20.297 -11.281 -8.484 1 96.44 135 ASP B C 1
ATOM 2467 O O . ASP B 1 135 ? -20.422 -12.445 -8.102 1 96.44 135 ASP B O 1
ATOM 2471 N N . ALA B 1 136 ? -19.656 -10.984 -9.547 1 97.25 136 ALA B N 1
ATOM 2472 C CA . ALA B 1 136 ? -18.953 -12 -10.336 1 97.25 136 ALA B CA 1
ATOM 2473 C C . ALA B 1 136 ? -17.844 -12.664 -9.523 1 97.25 136 ALA B C 1
ATOM 2475 O O . ALA B 1 136 ? -17.641 -13.875 -9.625 1 97.25 136 ALA B O 1
ATOM 2476 N N . PHE B 1 137 ? -17.188 -11.93 -8.734 1 98.25 137 PHE B N 1
ATOM 2477 C CA . PHE B 1 137 ? -16.125 -12.422 -7.883 1 98.25 137 PHE B CA 1
ATOM 2478 C C . PHE B 1 137 ? -16.656 -13.375 -6.82 1 98.25 137 PHE B C 1
ATOM 2480 O O . PHE B 1 137 ? -16.078 -14.43 -6.57 1 98.25 137 PHE B O 1
ATOM 2487 N N . TYR B 1 138 ? -17.75 -12.961 -6.242 1 97.06 138 TYR B N 1
ATOM 2488 C CA . TYR B 1 138 ? -18.375 -13.789 -5.223 1 97.06 138 TYR B CA 1
ATOM 2489 C C . TYR B 1 138 ? -18.953 -15.062 -5.84 1 97.06 138 TYR B C 1
ATOM 2491 O O . TYR B 1 138 ? -18.875 -16.141 -5.242 1 97.06 138 TYR B O 1
ATOM 2499 N N . ALA B 1 139 ? -19.469 -14.938 -7.047 1 97.62 139 ALA B N 1
ATOM 2500 C CA . ALA B 1 139 ? -20.031 -16.078 -7.75 1 97.62 139 ALA B CA 1
ATOM 2501 C C . ALA B 1 139 ? -18.953 -17.109 -8.086 1 97.62 139 ALA B C 1
ATOM 2503 O O . ALA B 1 139 ? -19.234 -18.312 -8.188 1 97.62 139 ALA B O 1
ATOM 2504 N N . ALA B 1 140 ? -17.75 -16.672 -8.172 1 98.12 140 ALA B N 1
ATOM 2505 C CA . ALA B 1 140 ? -16.625 -17.547 -8.508 1 98.12 140 ALA B CA 1
ATOM 2506 C C . ALA B 1 140 ? -16.156 -18.312 -7.277 1 98.12 140 ALA B C 1
ATOM 2508 O O . ALA B 1 140 ? -15.297 -19.203 -7.383 1 98.12 140 ALA B O 1
ATOM 2509 N N . GLY B 1 141 ? -16.672 -17.953 -6.09 1 97.56 141 GLY B N 1
ATOM 2510 C CA . GLY B 1 141 ? -16.344 -18.703 -4.887 1 97.56 141 GLY B CA 1
ATOM 2511 C C . GLY B 1 141 ? -15.508 -17.906 -3.902 1 97.56 141 GLY B C 1
ATOM 2512 O O . GLY B 1 141 ? -15.062 -18.438 -2.885 1 97.56 141 GLY B O 1
ATOM 2513 N N . TYR B 1 142 ? -15.297 -16.656 -4.141 1 97.81 142 TYR B N 1
ATOM 2514 C CA . TYR B 1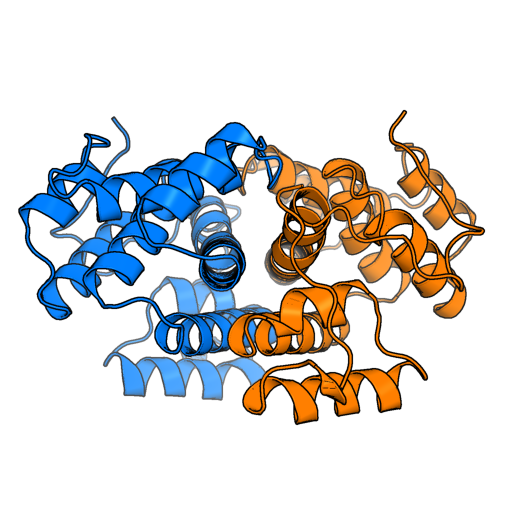 142 ? -14.586 -15.789 -3.211 1 97.81 142 TYR B CA 1
ATOM 2515 C C . TYR B 1 142 ? -15.555 -14.977 -2.367 1 97.81 142 TYR B C 1
ATOM 2517 O O . TYR B 1 142 ? -16.766 -14.977 -2.623 1 97.81 142 TYR B O 1
ATOM 2525 N N . GLY B 1 143 ? -14.984 -14.352 -1.348 1 95.94 143 GLY B N 1
ATOM 2526 C CA . GLY B 1 143 ? -15.828 -13.57 -0.454 1 95.94 143 GLY B CA 1
ATOM 2527 C C . GLY B 1 143 ? -15.227 -12.227 -0.095 1 95.94 143 GLY B C 1
ATOM 2528 O O . GLY B 1 143 ? -14.219 -11.812 -0.681 1 95.94 143 GLY B O 1
ATOM 2529 N N . GLU B 1 144 ? -15.859 -11.555 0.833 1 95.06 144 GLU B N 1
ATOM 2530 C CA . GLU B 1 144 ? -15.453 -10.219 1.259 1 95.06 144 GLU B CA 1
ATOM 2531 C C . GLU B 1 144 ? -14.039 -10.227 1.819 1 95.06 144 GLU B C 1
ATOM 2533 O O . GLU B 1 144 ? -13.266 -9.289 1.585 1 95.06 144 GLU B O 1
ATOM 2538 N N . GLN B 1 145 ? -13.758 -11.234 2.596 1 96.88 145 GLN B N 1
ATOM 2539 C CA . GLN B 1 145 ? -12.414 -11.367 3.15 1 96.88 145 GLN B CA 1
ATOM 2540 C C . GLN B 1 145 ? -11.359 -11.344 2.047 1 96.88 145 GLN B C 1
ATOM 2542 O O . GLN B 1 145 ? -10.305 -10.719 2.199 1 96.88 145 GLN B O 1
ATOM 2547 N N . HIS B 1 146 ? -11.672 -12.031 0.938 1 98.31 146 HIS B N 1
ATOM 2548 C CA . HIS B 1 146 ? -10.727 -12.125 -0.169 1 98.31 146 HIS B CA 1
ATOM 2549 C C . HIS B 1 146 ? -10.508 -10.766 -0.815 1 98.31 146 HIS B C 1
ATOM 2551 O O . HIS B 1 146 ? -9.398 -10.461 -1.262 1 98.31 146 HIS B O 1
ATOM 2557 N N . VAL B 1 147 ? -11.531 -9.93 -0.886 1 98.44 147 VAL B N 1
ATOM 2558 C CA . VAL B 1 147 ? -11.406 -8.578 -1.426 1 98.44 147 VAL B CA 1
ATOM 2559 C C . VAL B 1 147 ? -10.383 -7.789 -0.615 1 98.44 147 VAL B C 1
ATOM 2561 O O . VAL B 1 147 ? -9.492 -7.152 -1.182 1 98.44 147 VAL B O 1
ATOM 2564 N N . LEU B 1 148 ? -10.492 -7.918 0.689 1 98.69 148 LEU B N 1
ATOM 2565 C CA . LEU B 1 148 ? -9.586 -7.215 1.589 1 98.69 148 LEU B CA 1
ATOM 2566 C C . LEU B 1 148 ? -8.172 -7.762 1.469 1 98.69 148 LEU B C 1
ATOM 2568 O O . LEU B 1 148 ? -7.199 -7.004 1.523 1 98.69 148 LEU B O 1
ATOM 2572 N N . GLU B 1 149 ? -8.055 -9 1.289 1 98.88 149 GLU B N 1
ATOM 2573 C CA . GLU B 1 149 ? -6.742 -9.625 1.21 1 98.88 149 GLU B CA 1
ATOM 2574 C C . GLU B 1 149 ? -6.047 -9.289 -0.106 1 98.88 149 GLU B C 1
ATOM 2576 O O . GLU B 1 149 ? -4.82 -9.164 -0.153 1 98.88 149 GLU B O 1
ATOM 2581 N N . ILE B 1 150 ? -6.809 -9.055 -1.213 1 98.94 150 ILE B N 1
ATOM 2582 C CA . ILE B 1 150 ? -6.234 -8.523 -2.445 1 98.94 150 ILE B CA 1
ATOM 2583 C C . ILE B 1 150 ? -5.609 -7.156 -2.18 1 98.94 150 ILE B C 1
ATOM 2585 O O . ILE B 1 150 ? -4.492 -6.883 -2.623 1 98.94 150 ILE B O 1
ATOM 2589 N N . ILE B 1 151 ? -6.316 -6.324 -1.416 1 98.94 151 ILE B N 1
ATOM 2590 C CA . ILE B 1 151 ? -5.84 -4.977 -1.116 1 98.94 151 ILE B CA 1
ATOM 2591 C C . ILE B 1 151 ? -4.574 -5.055 -0.27 1 98.94 151 ILE B C 1
ATOM 2593 O O . ILE B 1 151 ? -3.658 -4.242 -0.435 1 98.94 151 ILE B O 1
ATOM 2597 N N . LEU B 1 152 ? -4.508 -6.051 0.664 1 98.94 152 LEU B N 1
ATOM 2598 C CA . LEU B 1 152 ? -3.291 -6.285 1.434 1 98.94 152 LEU B CA 1
ATOM 2599 C C . LEU B 1 152 ? -2.117 -6.602 0.512 1 98.94 152 LEU B C 1
ATOM 2601 O O . LEU B 1 152 ? -1.041 -6.012 0.647 1 98.94 152 LEU B O 1
ATOM 2605 N N . GLY B 1 153 ? -2.301 -7.512 -0.439 1 98.94 153 GLY B N 1
ATOM 2606 C CA . GLY B 1 153 ? -1.266 -7.812 -1.415 1 98.94 153 GLY B CA 1
ATOM 2607 C C . GLY B 1 153 ? -0.851 -6.605 -2.234 1 98.94 153 GLY B C 1
ATOM 2608 O O . GLY B 1 153 ? 0.339 -6.391 -2.475 1 98.94 153 GLY B O 1
ATOM 2609 N N . LEU B 1 154 ? -1.871 -5.844 -2.625 1 98.94 154 LEU B N 1
ATOM 2610 C CA . LEU B 1 154 ? -1.604 -4.641 -3.404 1 98.94 154 LEU B CA 1
ATOM 2611 C C . LEU B 1 154 ? -0.757 -3.654 -2.605 1 98.94 154 LEU B C 1
ATOM 2613 O O . LEU B 1 154 ? 0.156 -3.029 -3.15 1 98.94 154 LEU B O 1
ATOM 2617 N N . SER B 1 155 ? -1.091 -3.498 -1.352 1 98.94 155 SER B N 1
ATOM 2618 C CA . SER B 1 155 ? -0.322 -2.609 -0.485 1 98.94 155 SER B CA 1
ATOM 2619 C C . SER B 1 155 ? 1.15 -3.006 -0.456 1 98.94 155 SER B C 1
ATOM 2621 O O . SER B 1 155 ? 2.031 -2.146 -0.534 1 98.94 155 SER B O 1
ATOM 2623 N N . GLN B 1 156 ? 1.413 -4.25 -0.349 1 98.94 156 GLN B N 1
ATOM 2624 C CA . GLN B 1 156 ? 2.781 -4.758 -0.376 1 98.94 156 GLN B CA 1
ATOM 2625 C C . GLN B 1 156 ? 3.457 -4.445 -1.71 1 98.94 156 GLN B C 1
ATOM 2627 O O . GLN B 1 156 ? 4.609 -4.012 -1.741 1 98.94 156 GLN B O 1
ATOM 2632 N N . LYS B 1 157 ? 2.781 -4.656 -2.77 1 98.94 157 LYS B N 1
ATOM 2633 C CA . LYS B 1 157 ? 3.389 -4.543 -4.094 1 98.94 157 LYS B CA 1
ATOM 2634 C C . LYS B 1 157 ? 3.574 -3.08 -4.488 1 98.94 157 LYS B C 1
ATOM 2636 O O . LYS B 1 157 ? 4.504 -2.744 -5.227 1 98.94 157 LYS B O 1
ATOM 2641 N N . VAL B 1 158 ? 2.715 -2.215 -3.926 1 98.94 158 VAL B N 1
ATOM 2642 C CA . VAL B 1 158 ? 2.965 -0.787 -4.086 1 98.94 158 VAL B CA 1
ATOM 2643 C C . VAL B 1 158 ? 4.359 -0.443 -3.564 1 98.94 158 VAL B C 1
ATOM 2645 O O . VAL B 1 158 ? 5.125 0.254 -4.234 1 98.94 158 VAL B O 1
ATOM 2648 N N . ILE B 1 159 ? 4.73 -0.996 -2.412 1 98.94 159 ILE B N 1
ATOM 2649 C CA . ILE B 1 159 ? 6.051 -0.717 -1.851 1 98.94 159 ILE B CA 1
ATOM 2650 C C . ILE B 1 159 ? 7.133 -1.215 -2.807 1 98.94 159 ILE B C 1
ATOM 2652 O O . ILE B 1 159 ? 8.016 -0.451 -3.207 1 98.94 159 ILE B O 1
ATOM 2656 N N . SER B 1 160 ? 7.047 -2.418 -3.221 1 98.88 160 SER B N 1
ATOM 2657 C CA . SER B 1 160 ? 8.141 -3 -3.99 1 98.88 160 SER B CA 1
ATOM 2658 C C . SER B 1 160 ? 8.156 -2.463 -5.418 1 98.88 160 SER B C 1
ATOM 2660 O O . SER B 1 160 ? 9.203 -2.029 -5.91 1 98.88 160 SER B O 1
ATOM 2662 N N . ASN B 1 161 ? 7.016 -2.418 -6.086 1 98.88 161 ASN B N 1
ATOM 2663 C CA . ASN B 1 161 ? 6.988 -2.012 -7.488 1 98.88 161 ASN B CA 1
ATOM 2664 C C . ASN B 1 161 ? 7.402 -0.553 -7.656 1 98.88 161 ASN B C 1
ATOM 2666 O O . ASN B 1 161 ? 8.219 -0.233 -8.523 1 98.88 161 ASN B O 1
ATOM 2670 N N . TYR B 1 162 ? 6.852 0.336 -6.832 1 98.69 162 TYR B N 1
ATOM 2671 C CA . TYR B 1 162 ? 7.148 1.756 -6.984 1 98.69 162 TYR B CA 1
ATOM 2672 C C . TYR B 1 162 ? 8.594 2.055 -6.598 1 98.69 162 TYR B C 1
ATOM 2674 O O . TYR B 1 162 ? 9.258 2.867 -7.246 1 98.69 162 TYR B O 1
ATOM 2682 N N . THR B 1 163 ? 9.094 1.367 -5.555 1 98.56 163 THR B N 1
ATOM 2683 C CA . THR B 1 163 ? 10.5 1.517 -5.184 1 98.56 163 THR B CA 1
ATOM 2684 C C . THR B 1 163 ? 11.406 1.081 -6.328 1 98.56 163 THR B C 1
ATOM 2686 O O . THR B 1 163 ? 12.359 1.787 -6.68 1 98.56 163 THR B O 1
ATOM 2689 N N . ASN B 1 164 ? 11.086 -0.004 -6.934 1 98 164 ASN B N 1
ATOM 2690 C CA . ASN B 1 164 ? 11.93 -0.529 -8 1 98 164 ASN B CA 1
ATOM 2691 C C . ASN B 1 164 ? 11.891 0.363 -9.234 1 98 164 ASN B C 1
ATOM 2693 O O . ASN B 1 164 ? 12.883 0.487 -9.953 1 98 164 ASN B O 1
ATOM 2697 N N . HIS B 1 165 ? 10.781 0.995 -9.531 1 97.19 165 HIS B N 1
ATOM 2698 C CA . HIS B 1 165 ? 10.703 1.953 -10.625 1 97.19 165 HIS B CA 1
ATOM 2699 C C . HIS B 1 165 ? 11.672 3.109 -10.414 1 97.19 165 HIS B C 1
ATOM 2701 O O . HIS B 1 165 ? 12.375 3.514 -11.352 1 97.19 165 HIS B O 1
ATOM 2707 N N . ILE B 1 166 ? 11.703 3.588 -9.211 1 97.38 166 ILE B N 1
ATOM 2708 C CA . ILE B 1 166 ? 12.492 4.777 -8.922 1 97.38 166 ILE B CA 1
ATOM 2709 C C . ILE B 1 166 ? 13.969 4.398 -8.797 1 97.38 166 ILE B C 1
ATOM 2711 O O . ILE B 1 166 ? 14.844 5.105 -9.297 1 97.38 166 ILE B O 1
ATOM 2715 N N . ALA B 1 167 ? 14.211 3.229 -8.156 1 96.5 167 ALA B N 1
ATOM 2716 C CA . ALA B 1 167 ? 15.578 2.812 -7.855 1 96.5 167 ALA B CA 1
ATOM 2717 C C . ALA B 1 167 ? 16.234 2.148 -9.07 1 96.5 167 ALA B C 1
ATOM 2719 O O . ALA B 1 167 ? 17.453 1.984 -9.117 1 96.5 167 ALA B O 1
ATOM 2720 N N . ASN B 1 168 ? 15.391 1.742 -10.023 1 95.69 168 ASN B N 1
ATOM 2721 C CA . ASN B 1 168 ? 15.906 0.914 -11.109 1 95.69 168 ASN B CA 1
ATOM 2722 C C . ASN B 1 168 ? 16.734 -0.258 -10.578 1 95.69 168 ASN B C 1
ATOM 2724 O O . ASN B 1 168 ? 17.859 -0.47 -11.008 1 95.69 168 ASN B O 1
ATOM 2728 N N . THR B 1 169 ? 16.188 -0.962 -9.602 1 96.75 169 THR B N 1
ATOM 2729 C CA . THR B 1 169 ? 16.875 -2.045 -8.922 1 96.75 169 THR B CA 1
ATOM 2730 C C . THR B 1 169 ? 17.266 -3.148 -9.898 1 96.75 169 THR B C 1
ATOM 2732 O O . THR B 1 169 ? 16.406 -3.678 -10.617 1 96.75 169 THR B O 1
ATOM 2735 N N . PRO B 1 170 ? 18.562 -3.482 -9.922 1 96.25 170 PRO B N 1
ATOM 2736 C CA . PRO B 1 170 ? 18.938 -4.578 -10.812 1 96.25 170 PRO B CA 1
ATOM 2737 C C . PRO B 1 170 ? 18.328 -5.914 -10.414 1 96.25 170 PRO B C 1
ATOM 2739 O O . PRO B 1 170 ? 18.234 -6.223 -9.219 1 96.25 170 PRO B O 1
ATOM 2742 N N . VAL B 1 171 ? 17.875 -6.648 -11.422 1 97.56 171 VAL B N 1
ATOM 2743 C CA . VAL B 1 171 ? 17.344 -7.98 -11.148 1 97.56 171 VAL B CA 1
ATOM 2744 C C . VAL B 1 171 ? 18.438 -8.852 -10.516 1 97.56 171 VAL B C 1
ATOM 2746 O O . VAL B 1 171 ? 19.562 -8.898 -11.008 1 97.56 171 VAL B O 1
ATOM 2749 N N . ASP B 1 172 ? 18.172 -9.5 -9.383 1 97.56 172 ASP B N 1
ATOM 2750 C CA . ASP B 1 172 ? 19.125 -10.383 -8.711 1 97.56 172 ASP B CA 1
ATOM 2751 C C . ASP B 1 172 ? 19.562 -11.523 -9.625 1 97.56 172 ASP B C 1
ATOM 2753 O O . ASP B 1 172 ? 18.766 -12.008 -10.438 1 97.56 172 ASP B O 1
ATOM 2757 N N . GLU B 1 173 ? 20.734 -11.969 -9.438 1 96.88 173 GLU B N 1
ATOM 2758 C CA . GLU B 1 173 ? 21.328 -12.984 -10.297 1 96.88 173 GLU B CA 1
ATOM 2759 C C . GLU B 1 173 ? 20.453 -14.219 -10.383 1 96.88 173 GLU B C 1
ATOM 2761 O O . GLU B 1 173 ? 20.234 -14.766 -11.469 1 96.88 173 GLU B O 1
ATOM 2766 N N . ALA B 1 174 ? 19.891 -14.688 -9.32 1 95.94 174 ALA B N 1
ATOM 2767 C CA . ALA B 1 174 ? 19.125 -15.93 -9.227 1 95.94 174 ALA B CA 1
ATOM 2768 C C . ALA B 1 174 ? 17.859 -15.852 -10.086 1 95.94 174 ALA B C 1
ATOM 2770 O O . ALA B 1 174 ? 17.297 -16.875 -10.461 1 95.94 174 ALA B O 1
ATOM 2771 N N . PHE B 1 175 ? 17.469 -14.594 -10.484 1 97.62 175 PHE B N 1
ATOM 2772 C CA . PHE B 1 175 ? 16.172 -14.453 -11.148 1 97.62 175 PHE B CA 1
ATOM 2773 C C . PHE B 1 175 ? 16.344 -13.891 -12.555 1 97.62 175 PHE B C 1
ATOM 2775 O O . PHE B 1 175 ? 15.359 -13.672 -13.266 1 97.62 175 PHE B O 1
ATOM 2782 N N . GLN B 1 176 ? 17.578 -13.711 -13 1 97.81 176 GLN B N 1
ATOM 2783 C CA . GLN B 1 176 ? 17.859 -13.141 -14.312 1 97.81 176 GLN B CA 1
ATOM 2784 C C . GLN B 1 176 ? 17.328 -14.031 -15.43 1 97.81 176 GLN B C 1
ATOM 2786 O O . GLN B 1 176 ? 16.938 -13.547 -16.484 1 97.81 176 GLN B O 1
ATOM 2791 N N . LYS B 1 177 ? 17.266 -15.336 -15.172 1 97.62 177 LYS B N 1
ATOM 2792 C CA . LYS B 1 177 ? 16.766 -16.266 -16.188 1 97.62 177 LYS B CA 1
ATOM 2793 C C . LYS B 1 177 ? 15.281 -16.062 -16.438 1 97.62 177 LYS B C 1
ATOM 2795 O O . LYS B 1 177 ? 14.75 -16.547 -17.438 1 97.62 177 LYS B O 1
ATOM 2800 N N . PHE B 1 178 ? 14.664 -15.344 -15.539 1 98 178 PHE B N 1
ATOM 2801 C CA . PHE B 1 178 ? 13.234 -15.094 -15.672 1 98 178 PHE B CA 1
ATOM 2802 C C . PHE B 1 178 ? 12.969 -13.672 -16.141 1 98 178 PHE B C 1
ATOM 2804 O O . PHE B 1 178 ? 11.859 -13.156 -15.984 1 98 178 PHE B O 1
ATOM 2811 N N . SER B 1 179 ? 13.953 -12.984 -16.688 1 96.62 179 SER B N 1
ATOM 2812 C CA . SER B 1 179 ? 13.828 -11.602 -17.141 1 96.62 179 SER B CA 1
ATOM 2813 C C . SER B 1 179 ? 12.562 -11.398 -17.969 1 96.62 179 SER B C 1
ATOM 2815 O O . SER B 1 179 ? 12.141 -12.305 -18.688 1 96.62 179 SER B O 1
ATOM 2817 N N . TRP B 1 180 ? 12.031 -10.172 -17.875 1 95.88 180 TRP B N 1
ATOM 2818 C CA . TRP B 1 180 ? 10.695 -9.883 -18.391 1 95.88 180 TRP B CA 1
ATOM 2819 C C . TRP B 1 180 ? 10.562 -8.414 -18.766 1 95.88 180 TRP B C 1
ATOM 2821 O O . TRP B 1 180 ? 11.18 -7.547 -18.141 1 95.88 180 TRP B O 1
ATOM 2831 N N . SER B 1 181 ? 9.859 -8.156 -19.875 1 92.94 181 SER B N 1
ATOM 2832 C CA . SER B 1 181 ? 9.422 -6.809 -20.219 1 92.94 181 SER B CA 1
ATOM 2833 C C . SER B 1 181 ? 7.961 -6.793 -20.656 1 92.94 181 SER B C 1
ATOM 2835 O O . SER B 1 181 ? 7.465 -7.766 -21.219 1 92.94 181 SER B O 1
ATOM 2837 N N . LYS B 1 182 ? 7.352 -5.754 -20.281 1 90.56 182 LYS B N 1
ATOM 2838 C CA . LYS B 1 182 ? 5.949 -5.641 -20.672 1 90.56 182 LYS B CA 1
ATOM 2839 C C . LYS B 1 182 ? 5.809 -5.547 -22.188 1 90.56 182 LYS B C 1
ATOM 2841 O O . LYS B 1 182 ? 6.598 -4.867 -22.844 1 90.56 182 LYS B O 1
ATOM 2846 N N . LYS B 1 183 ? 4.887 -6.34 -22.688 1 81.31 183 LYS B N 1
ATOM 2847 C CA . LYS B 1 183 ? 4.645 -6.332 -24.125 1 81.31 183 LYS B CA 1
ATOM 2848 C C . LYS B 1 183 ? 3.871 -5.082 -24.547 1 81.31 183 LYS B C 1
ATOM 2850 O O . LYS B 1 183 ? 3.041 -4.578 -23.797 1 81.31 183 LYS B O 1
#

Radius of gyration: 19.74 Å; Cα contacts (8 Å, |Δi|>4): 578; chains: 2; bounding box: 53×54×48 Å

Foldseek 3Di:
DLAQDQADLVRAPPLQNVLQVVCCVVPVHRFSLLSSCSVPSVLSVVLVVLVVVLCVAPDDLLLSLLLQLLLCLVLFQQASLLVSLVVSVVSVHDVQSNVCSQQVHADPQLLSSLSSVLLNCCNVVVHDDDPVSQVSNVVSPDDPSSNVSSVSSNVSVCSRRVSCVSNVGDHDPVRVVSGGGHD/DLAQDQADLVRAPPLQNVLQVVCCVVPVHRFSLLSSCSVPSVLSVVLVVLVVVLCVAPDDLLLSLLLQLLLCLVLFQQARLLVSLVVSVVSVHDVQSNVCSQQVHADPQLLSSLSSVLLNQCNVVVHDDDPVSQVSNVVSPDDPSSNVSSVSSNVSVCSRRVSCVSNVGDHDPVRVVSGGGHD

Solvent-accessible surface area (backbone atoms only — not comparable to full-atom values): 19456 Å² total; per-residue (Å²): 134,75,58,52,59,68,37,52,67,87,71,28,47,78,81,20,28,66,56,46,51,50,39,25,70,74,67,76,42,67,53,50,67,56,16,36,35,23,66,31,40,51,44,35,50,43,46,53,48,35,51,54,36,53,72,65,45,95,59,52,68,58,53,48,45,40,53,54,41,46,50,28,52,74,67,55,22,60,42,52,42,11,46,50,49,52,51,33,53,75,63,64,40,57,63,69,56,55,50,22,46,78,67,71,46,82,50,87,53,64,50,61,31,38,51,37,52,51,46,49,42,34,65,76,45,65,19,55,64,54,60,67,59,50,50,54,32,40,73,53,73,47,53,67,44,53,57,50,50,48,41,41,47,47,24,37,44,48,42,52,41,23,48,37,54,50,30,62,50,66,63,49,78,92,26,50,90,44,62,60,74,81,128,131,70,59,51,60,68,36,52,68,86,71,29,47,77,80,19,28,67,58,45,49,50,38,25,72,74,67,75,43,66,53,51,67,57,16,36,35,23,68,31,41,48,44,36,50,42,46,54,50,36,50,55,35,51,73,65,45,94,59,52,68,59,53,47,42,40,53,53,40,47,49,27,52,74,68,55,23,61,43,52,42,10,46,51,49,52,50,32,52,75,64,65,41,57,64,70,56,56,50,22,46,77,65,72,45,82,49,86,53,64,50,60,31,37,50,37,51,52,47,48,42,33,65,77,45,65,20,54,63,54,67,67,59,51,49,54,34,40,72,54,73,46,52,69,45,53,56,50,49,48,42,42,46,46,24,39,44,48,41,54,41,22,48,38,56,47,31,61,50,67,62,49,78,94,26,50,89,44,64,60,75,81,128

InterPro domains:
  IPR029032 AhpD-like [G3DSA:1.20.1290.10] (13-182)
  IPR029032 AhpD-like [SSF69118] (1-182)

Secondary structure (DSSP, 8-state):
--------TTTS-GGGHHHHHHHHHHHSS--HHHHHHTTSHHHHHHHHHHHHHHHTSS--HHHHHHHHHHHHHHTT-TTHHHHHHHHHHHTT--HHHHHHHHHT---SSHHHHHHHHHHHHHHHTTT---HHHHHHHHHTT--HHHHHHHHHHHHHHHHHHHHHHHHTPPPPGGGGGG-----/--------TTTS-GGGHHHHHHHHHHHSS--HHHHHHTTSHHHHHHHHHHHHHHHTSS--HHHHHHHHHHHHHHTT-TTHHHHHHHHHHHTT--HHHHHHHHHT---SSHHHHHHHHHHHHHHHTTT---HHHHHHHHHTT--HHHHHHHHHHHHHHHHHHHHHHHHTPPPPGGGGGG-----

Sequence (366 aa):
MTTLKVHNIESAPEAAKPLLEKSKKAYGMIPGLHGVLASSPQILEAYQTLHELFTQTSFNEAELTVVWQAINVEHACHYCVPAHTGIAKMMKVDDAIIDALRDETPLEDAKLEALRTMTLAIVKNRGNVSKEELDAFYAAGYGEQHVLEIILGLSQKVISNYTNHIANTPVDEAFQKFSWSKKMTTLKVHNIESAPEAAKPLLEKSKKAYGMIPGLHGVLASSPQILEAYQTLHELFTQTSFNEAELTVVWQAINVEHACHYCVPAHTGIAKMMKVDDAIIDALRDETPLEDAKLEALRTMTLAIVKNRGNVSKEELDAFYAAGYGEQHVLEIILGLSQKVISNYTNHIANTPVDEAFQKFSWSKK

Nearest PDB structures (foldseek):
  6e8l-assembly3_F  TM=9.726E-01  e=1.509E-12  Streptococcus pneumoniae D39
  3lvy-assembly2_D  TM=9.634E-01  e=9.865E-12  Streptococcus mutans
  3lvy-assembly3_F  TM=9.607E-01  e=2.845E-11  Streptococcus mutans
  3lvy-assembly3_E  TM=9.666E-01  e=7.817E-11  Streptococcus mutans
  6k40-assembly3_C  TM=8.335E-01  e=4.828E-05  Deinococcus radiodurans R1 = ATCC 13939 = DSM 20539

Organism: Cellulophaga lytica (strain ATCC 23178 / DSM 7489 / JCM 8516 / NBRC 14961 / NCIMB 1423 / VKM B-1433 / Cy l20) (NCBI:txid867900)